Protein AF-A0A3L7LS61-F1 (afdb_monomer_lite)

Foldseek 3Di:
DDPPPPDDDDPVRLVVVVVPDPPDDDPLSVLVSVLVVLVVDDDDPSCQLNLVLNLLNQLLVLLVQLVVLQVVQWDPFPDPFWIKGACVRLVVSVVSSVVSQVVSLVVFAFDPPLVVDDLVVLVVVQVLLPDQWHADNVTSRIGGRCPLVVQQDSAFVQNDDHTIGIDGPVSRVVNVVSSVVSSVVSVVGSVSNVVSSVVVVVVVVVVD

Structure (mmCIF, N/CA/C/O backbone):
data_AF-A0A3L7LS61-F1
#
_entry.id   AF-A0A3L7LS61-F1
#
loop_
_atom_site.group_PDB
_atom_site.id
_atom_site.type_symbol
_atom_site.label_atom_id
_atom_site.label_alt_id
_atom_site.label_comp_id
_atom_site.label_asym_id
_atom_site.label_entity_id
_atom_site.label_seq_id
_atom_site.pdbx_PDB_ins_code
_atom_site.Cartn_x
_atom_site.Cartn_y
_atom_site.Cartn_z
_atom_site.occupancy
_atom_site.B_iso_or_equiv
_atom_site.auth_seq_id
_atom_site.auth_comp_id
_atom_site.auth_asym_id
_atom_site.auth_atom_id
_atom_site.pdbx_PDB_model_num
ATOM 1 N N . MET A 1 1 ? 1.582 -34.362 42.704 1.00 35.19 1 MET A N 1
ATOM 2 C CA . MET A 1 1 ? 2.055 -33.985 41.359 1.00 35.19 1 MET A CA 1
ATOM 3 C C . MET A 1 1 ? 1.268 -32.755 40.985 1.00 35.19 1 MET A C 1
ATOM 5 O O . MET A 1 1 ? 0.062 -32.869 40.837 1.00 35.19 1 MET A O 1
ATOM 9 N N . ILE A 1 2 ? 1.912 -31.593 41.016 1.00 35.19 2 ILE A N 1
ATOM 10 C CA . ILE A 1 2 ? 1.314 -30.354 40.522 1.00 35.19 2 ILE A CA 1
ATOM 11 C C . ILE A 1 2 ? 1.618 -30.353 39.029 1.00 35.19 2 ILE A C 1
ATOM 13 O O . ILE A 1 2 ? 2.776 -30.491 38.643 1.00 35.19 2 ILE A O 1
ATOM 17 N N . GLU A 1 3 ? 0.566 -30.327 38.225 1.00 33.44 3 GLU A N 1
ATOM 18 C CA . GLU A 1 3 ? 0.632 -30.198 36.776 1.00 33.44 3 GLU A CA 1
ATOM 19 C C . GLU A 1 3 ? 1.202 -28.803 36.483 1.00 33.44 3 GLU A C 1
ATOM 21 O O . GLU A 1 3 ? 0.629 -27.798 36.907 1.00 33.44 3 GLU A O 1
ATOM 26 N N . GLU A 1 4 ? 2.387 -28.735 35.870 1.00 32.94 4 GLU A N 1
ATOM 27 C CA . GLU A 1 4 ? 2.959 -27.470 35.407 1.00 32.94 4 GLU A CA 1
ATOM 28 C C . GLU A 1 4 ? 2.008 -26.875 34.369 1.00 32.94 4 GLU A C 1
ATOM 30 O O . GLU A 1 4 ? 1.923 -27.344 33.233 1.00 32.94 4 GLU A O 1
ATOM 35 N N . VAL A 1 5 ? 1.277 -25.835 34.765 1.00 35.94 5 VAL A N 1
ATOM 36 C CA . VAL A 1 5 ? 0.575 -24.960 33.830 1.00 35.94 5 VAL A CA 1
ATOM 37 C C . VAL A 1 5 ? 1.655 -24.255 33.019 1.00 35.94 5 VAL A C 1
ATOM 39 O O . VAL A 1 5 ? 2.272 -23.298 33.484 1.00 35.94 5 VAL A O 1
ATOM 42 N N . ARG A 1 6 ? 1.935 -24.772 31.821 1.00 38.47 6 ARG A N 1
ATOM 43 C CA . ARG A 1 6 ? 2.807 -24.113 30.853 1.00 38.47 6 ARG A CA 1
ATOM 44 C C . ARG A 1 6 ? 2.099 -22.827 30.428 1.00 38.47 6 ARG A C 1
ATOM 46 O O . ARG A 1 6 ? 1.149 -22.889 29.655 1.00 38.47 6 ARG A O 1
ATOM 53 N N . GLN A 1 7 ? 2.502 -21.695 31.002 1.00 40.00 7 GLN A N 1
ATOM 54 C CA . GLN A 1 7 ? 2.020 -20.385 30.573 1.00 40.00 7 GLN A CA 1
ATOM 55 C C . GLN A 1 7 ? 2.356 -20.213 29.089 1.00 40.00 7 GLN A C 1
ATOM 57 O O . GLN A 1 7 ? 3.498 -20.436 28.677 1.00 40.00 7 GLN A O 1
ATOM 62 N N . GLU A 1 8 ? 1.342 -19.902 28.283 1.00 45.09 8 GLU A N 1
ATOM 63 C CA . GLU A 1 8 ? 1.556 -19.501 26.897 1.00 45.09 8 GLU A CA 1
ATOM 64 C C . GLU A 1 8 ? 2.294 -18.156 26.901 1.00 45.09 8 GLU A C 1
ATOM 66 O O . GLU A 1 8 ? 1.931 -17.283 27.696 1.00 45.09 8 GLU A O 1
ATOM 71 N N . PRO A 1 9 ? 3.346 -17.991 26.079 1.00 43.50 9 PRO A N 1
ATOM 72 C CA . PRO A 1 9 ? 4.124 -16.766 26.078 1.00 43.50 9 PRO A CA 1
ATOM 73 C C . PRO A 1 9 ? 3.228 -15.598 25.677 1.00 43.50 9 PRO A C 1
ATOM 75 O O . PRO A 1 9 ? 2.525 -15.661 24.665 1.00 43.50 9 PRO A O 1
ATOM 78 N N . ASN A 1 10 ? 3.256 -14.526 26.467 1.00 48.84 10 ASN A N 1
ATOM 79 C CA . ASN A 1 10 ? 2.560 -13.300 26.090 1.00 48.84 10 ASN A CA 1
ATOM 80 C C . ASN A 1 10 ? 3.228 -12.679 24.844 1.00 48.84 10 ASN A C 1
ATOM 82 O O . ASN A 1 10 ? 4.343 -13.045 24.461 1.00 48.84 10 ASN A O 1
ATOM 86 N N . LEU A 1 11 ? 2.550 -11.738 24.179 1.00 42.44 11 LEU A N 1
ATOM 87 C CA . LEU A 1 11 ? 3.059 -11.113 22.948 1.00 42.44 11 LEU A CA 1
ATOM 88 C C . LEU A 1 11 ? 4.454 -10.512 23.116 1.00 42.44 11 LEU A C 1
ATOM 90 O O . LEU A 1 11 ? 5.239 -10.541 22.176 1.00 42.44 11 LEU A O 1
ATOM 94 N N . GLU A 1 12 ? 4.766 -9.991 24.300 1.00 43.44 12 GLU A N 1
ATOM 95 C CA . GLU A 1 12 ? 6.071 -9.427 24.626 1.00 43.44 12 GLU A CA 1
ATOM 96 C C . GLU A 1 12 ? 7.146 -10.520 24.751 1.00 43.44 12 GLU A C 1
ATOM 98 O O . GLU A 1 12 ? 8.265 -10.344 24.278 1.00 43.44 12 GLU A O 1
ATOM 103 N N . GLU A 1 13 ? 6.819 -11.683 25.307 1.00 51.47 13 GLU A N 1
ATOM 104 C CA . GLU A 1 13 ? 7.701 -12.850 25.375 1.00 51.47 13 GLU A CA 1
ATOM 105 C C . GLU A 1 13 ? 7.902 -13.502 24.008 1.00 51.47 13 GLU A C 1
ATOM 107 O O . GLU A 1 13 ? 9.030 -13.868 23.685 1.00 51.47 13 GLU A O 1
ATOM 112 N N . ALA A 1 14 ? 6.863 -13.582 23.172 1.00 50.03 14 ALA A N 1
ATOM 113 C CA . ALA A 1 14 ? 6.989 -14.016 21.781 1.00 50.03 14 ALA A CA 1
ATOM 114 C C . ALA A 1 14 ? 7.851 -13.027 20.975 1.00 50.03 14 ALA A C 1
ATOM 116 O O . ALA A 1 14 ? 8.822 -13.422 20.331 1.00 50.03 14 ALA A O 1
ATOM 117 N N . TYR A 1 15 ? 7.569 -11.727 21.090 1.00 47.56 15 TYR A N 1
ATOM 118 C CA . TYR A 1 15 ? 8.350 -10.641 20.491 1.00 47.56 15 TYR A CA 1
ATOM 119 C C . TYR A 1 15 ? 9.831 -10.695 20.904 1.00 47.56 15 TYR A C 1
ATOM 121 O O . TYR A 1 15 ? 10.724 -10.648 20.057 1.00 47.56 15 TYR A O 1
ATOM 129 N N . ASN A 1 16 ? 10.106 -10.876 22.197 1.00 50.53 16 ASN A N 1
ATOM 130 C CA . ASN A 1 16 ? 11.463 -10.941 22.740 1.00 50.53 16 ASN A CA 1
ATOM 131 C C . ASN A 1 16 ? 12.174 -12.274 22.455 1.00 50.53 16 ASN A C 1
ATOM 133 O O . ASN A 1 16 ? 13.401 -12.294 22.335 1.00 50.53 16 ASN A O 1
ATOM 137 N N . ALA A 1 17 ? 11.441 -13.385 22.338 1.00 53.22 17 ALA A N 1
ATOM 138 C CA . ALA A 1 17 ? 11.991 -14.670 21.911 1.00 53.22 17 ALA A CA 1
ATOM 139 C C . ALA A 1 17 ? 12.420 -14.627 20.438 1.00 53.22 17 ALA A C 1
ATOM 141 O O . ALA A 1 17 ? 13.476 -15.155 20.098 1.00 53.22 17 ALA A O 1
ATOM 142 N N . HIS A 1 18 ? 11.658 -13.938 19.585 1.00 48.47 18 HIS A N 1
ATOM 143 C CA . HIS A 1 18 ? 11.968 -13.784 18.162 1.00 48.47 18 HIS A CA 1
ATOM 144 C C . HIS A 1 18 ? 13.092 -12.780 17.871 1.00 48.47 18 HIS A C 1
ATOM 146 O O . HIS A 1 18 ? 13.764 -12.910 16.854 1.00 48.47 18 HIS A O 1
ATOM 152 N N . LEU A 1 19 ? 13.350 -11.821 18.766 1.00 44.72 19 LEU A N 1
ATOM 153 C CA . LEU A 1 19 ? 14.500 -10.911 18.661 1.00 44.72 19 LEU A CA 1
ATOM 154 C C . LEU A 1 19 ? 15.832 -11.538 19.105 1.00 44.72 19 LEU A C 1
ATOM 156 O O . LEU A 1 19 ? 16.888 -10.995 18.787 1.00 44.72 19 LEU A O 1
ATOM 160 N N . LYS A 1 20 ? 15.807 -12.644 19.864 1.00 44.00 20 LYS A N 1
ATOM 161 C CA . LYS A 1 20 ? 17.018 -13.255 20.441 1.00 44.00 20 LYS A CA 1
ATOM 162 C C . LYS A 1 20 ? 17.717 -14.276 19.548 1.00 44.00 20 LYS A C 1
ATOM 164 O O . LYS A 1 20 ? 18.835 -14.659 19.886 1.00 44.00 20 LYS A O 1
ATOM 169 N N . ASP A 1 21 ? 17.105 -14.698 18.446 1.00 44.06 21 ASP A N 1
ATOM 170 C CA . ASP A 1 21 ? 17.740 -15.609 17.494 1.00 44.06 21 ASP A CA 1
ATOM 171 C C . ASP A 1 21 ? 18.181 -14.817 16.254 1.00 44.06 21 ASP A C 1
ATOM 173 O O . ASP A 1 21 ? 17.385 -14.506 15.371 1.00 44.06 21 ASP A O 1
ATOM 177 N N . GLU A 1 22 ? 19.463 -14.442 16.201 1.00 41.28 22 GLU A N 1
ATOM 178 C CA . GLU A 1 22 ? 20.111 -13.729 15.084 1.00 41.28 22 GLU A CA 1
ATOM 179 C C . GLU A 1 22 ? 20.244 -14.594 13.806 1.00 41.28 22 GLU A C 1
ATOM 181 O O . GLU A 1 22 ? 21.159 -14.415 12.999 1.00 41.28 22 GLU A O 1
ATOM 186 N N . THR A 1 23 ? 19.333 -15.537 13.572 1.00 43.00 23 THR A N 1
ATOM 187 C CA . THR A 1 23 ? 19.147 -16.134 12.249 1.00 43.00 23 THR A CA 1
ATOM 188 C C . THR A 1 23 ? 18.177 -15.262 11.470 1.00 43.00 23 THR A C 1
ATOM 190 O O . THR A 1 23 ? 17.009 -15.151 11.831 1.00 43.00 23 THR A O 1
ATOM 193 N N . GLN A 1 24 ? 18.686 -14.616 10.420 1.00 45.69 24 GLN A N 1
ATOM 194 C CA . GLN A 1 24 ? 17.948 -13.699 9.556 1.00 45.69 24 GLN A CA 1
ATOM 195 C C . GLN A 1 24 ? 16.682 -14.335 8.973 1.00 45.69 24 GLN A C 1
ATOM 197 O O . GLN A 1 24 ? 16.713 -14.914 7.889 1.00 45.69 24 GLN A O 1
ATOM 202 N N . LEU A 1 25 ? 15.560 -14.181 9.671 1.00 45.38 25 LEU A N 1
ATOM 203 C CA . LEU A 1 25 ? 14.251 -14.305 9.056 1.00 45.38 25 LEU A CA 1
ATOM 204 C C . LEU A 1 25 ? 14.158 -13.199 8.007 1.00 45.38 25 LEU A C 1
ATOM 206 O O . LEU A 1 25 ? 14.399 -12.020 8.290 1.00 45.38 25 LEU A O 1
ATOM 210 N N . THR A 1 26 ? 13.826 -13.572 6.778 1.00 54.50 26 THR A N 1
ATOM 211 C CA . THR A 1 26 ? 13.414 -12.591 5.780 1.00 54.50 26 THR A CA 1
ATOM 212 C C . THR A 1 26 ? 12.239 -11.795 6.345 1.00 54.50 26 THR A C 1
ATOM 214 O O . THR A 1 26 ? 11.467 -12.289 7.169 1.00 54.50 26 THR A O 1
ATOM 217 N N . TYR A 1 27 ? 12.069 -10.550 5.904 1.00 49.19 27 TYR A N 1
ATOM 218 C CA . TYR A 1 27 ? 10.977 -9.699 6.385 1.00 49.19 27 TYR A CA 1
ATOM 219 C C . TYR A 1 27 ? 9.607 -10.406 6.269 1.00 49.19 27 TYR A C 1
ATOM 221 O O . TYR A 1 27 ? 8.764 -10.281 7.148 1.00 49.19 27 TYR A O 1
ATOM 229 N N . SER A 1 28 ? 9.430 -11.248 5.245 1.00 43.09 28 SER A N 1
ATOM 230 C CA . SER A 1 28 ? 8.257 -12.114 5.069 1.00 43.09 28 SER A CA 1
ATOM 231 C C . SER A 1 28 ? 8.070 -13.149 6.186 1.00 43.09 28 SER A C 1
ATOM 233 O O . SER A 1 28 ? 6.945 -13.372 6.624 1.00 43.09 28 SER A O 1
ATOM 235 N N . GLU A 1 29 ? 9.139 -13.799 6.643 1.00 51.72 29 GLU A N 1
ATOM 236 C CA . GLU A 1 29 ? 9.080 -14.814 7.704 1.00 51.72 29 GLU A CA 1
ATOM 237 C C . GLU A 1 29 ? 8.823 -14.181 9.078 1.00 51.72 29 GLU A C 1
ATOM 239 O O . GLU A 1 29 ? 8.110 -14.756 9.899 1.00 51.72 29 GLU A O 1
ATOM 244 N N . PHE A 1 30 ? 9.327 -12.963 9.295 1.00 55.59 30 PHE A N 1
ATOM 245 C CA . PHE A 1 30 ? 9.014 -12.163 10.479 1.00 55.59 30 PHE A CA 1
ATOM 246 C C . PHE A 1 30 ? 7.522 -11.791 10.557 1.00 55.59 30 PHE A C 1
ATOM 248 O O . PHE A 1 30 ? 6.904 -11.919 11.610 1.00 55.59 30 PHE A O 1
ATOM 255 N N . TRP A 1 31 ? 6.891 -11.383 9.452 1.00 58.12 31 TRP A N 1
ATOM 256 C CA . TRP A 1 31 ? 5.453 -11.066 9.488 1.00 58.12 31 TRP A CA 1
ATOM 257 C C . TRP A 1 31 ? 4.559 -12.301 9.509 1.00 58.12 31 TRP A C 1
ATOM 259 O O . TRP A 1 31 ? 3.505 -12.275 10.142 1.00 58.12 31 TRP A O 1
ATOM 269 N N . ALA A 1 32 ? 4.997 -13.407 8.901 1.00 55.81 32 ALA A N 1
ATOM 270 C CA . ALA A 1 32 ? 4.310 -14.687 9.034 1.00 55.81 32 ALA A CA 1
ATOM 271 C C . ALA A 1 32 ? 4.274 -15.165 10.498 1.00 55.81 32 ALA A C 1
ATOM 273 O O . ALA A 1 32 ? 3.252 -15.694 10.941 1.00 55.81 32 ALA A O 1
ATOM 274 N N . SER A 1 33 ? 5.344 -14.943 11.273 1.00 56.34 33 SER A N 1
ATOM 275 C CA . SER A 1 33 ? 5.367 -15.300 12.697 1.00 56.34 33 SER A CA 1
ATOM 276 C C . SER A 1 33 ? 4.474 -14.390 13.548 1.00 56.34 33 SER A C 1
ATOM 278 O O . SER A 1 33 ? 3.769 -14.887 14.430 1.00 56.34 33 SER A O 1
ATOM 280 N N . ILE A 1 34 ? 4.409 -13.088 13.243 1.00 55.78 34 ILE A N 1
ATOM 281 C CA . ILE A 1 34 ? 3.470 -12.155 13.890 1.00 55.78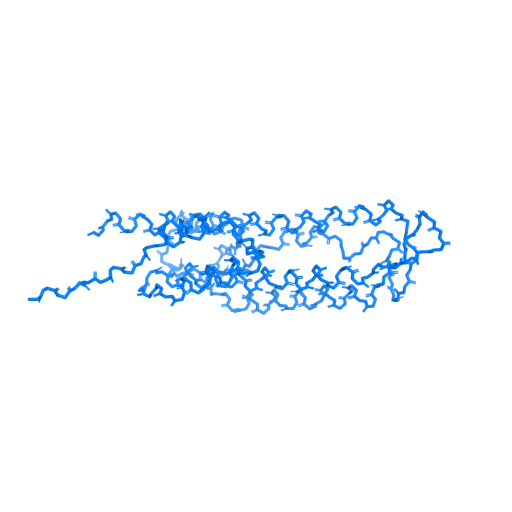 34 ILE A CA 1
ATOM 282 C C . ILE A 1 34 ? 2.019 -12.568 13.610 1.00 55.78 34 ILE A C 1
ATOM 284 O O . ILE A 1 34 ? 1.232 -12.699 14.546 1.00 55.78 34 ILE A O 1
ATOM 288 N N . ALA A 1 35 ? 1.670 -12.862 12.354 1.00 51.69 35 ALA A N 1
ATOM 289 C CA . ALA A 1 35 ? 0.332 -13.323 11.978 1.00 51.69 35 ALA A CA 1
ATOM 290 C C . ALA A 1 35 ? -0.059 -14.641 12.674 1.00 51.69 35 ALA A C 1
ATOM 292 O O . ALA A 1 35 ? -1.178 -14.776 13.173 1.00 51.69 35 ALA A O 1
ATOM 293 N N . ALA A 1 36 ? 0.868 -15.601 12.759 1.00 55.16 36 ALA A N 1
ATOM 294 C CA . ALA A 1 36 ? 0.647 -16.867 13.458 1.00 55.16 36 ALA A CA 1
ATOM 295 C C . ALA A 1 36 ? 0.440 -16.673 14.969 1.00 55.16 36 ALA A C 1
ATOM 297 O O . ALA A 1 36 ? -0.433 -17.307 15.559 1.00 55.16 36 ALA A O 1
ATOM 298 N N . THR A 1 37 ? 1.201 -15.765 15.584 1.00 51.50 37 THR A N 1
ATOM 299 C CA . THR A 1 37 ? 1.073 -15.424 17.010 1.00 51.50 37 THR A CA 1
ATOM 300 C C . THR A 1 37 ? -0.275 -14.764 17.298 1.00 51.50 37 THR A C 1
ATOM 302 O O . THR A 1 37 ? -0.954 -15.107 18.261 1.00 51.50 37 THR A O 1
ATOM 305 N N . ILE A 1 38 ? -0.718 -13.875 16.413 1.00 49.22 38 ILE A N 1
ATOM 306 C CA . ILE A 1 38 ? -2.016 -13.201 16.504 1.00 49.22 38 ILE A CA 1
ATOM 307 C C . ILE A 1 38 ? -3.186 -14.192 16.383 1.00 49.22 38 ILE A C 1
ATOM 309 O O . ILE A 1 38 ? -4.184 -14.051 17.085 1.00 49.22 38 ILE A O 1
ATOM 313 N N . ALA A 1 39 ? -3.056 -15.233 15.554 1.00 48.47 39 ALA A N 1
ATOM 314 C CA . ALA A 1 39 ? -4.071 -16.281 15.419 1.00 48.47 39 ALA A CA 1
ATOM 315 C C . ALA A 1 39 ? -4.223 -17.169 16.673 1.00 48.47 39 ALA A C 1
ATOM 317 O O . ALA A 1 39 ? -5.262 -17.816 16.842 1.00 48.47 39 ALA A O 1
ATOM 318 N N . LEU A 1 40 ? -3.207 -17.208 17.543 1.00 51.12 40 LEU A N 1
ATOM 319 C CA . LEU A 1 40 ? -3.208 -17.986 18.786 1.00 51.12 40 LEU A CA 1
ATOM 320 C C . LEU A 1 40 ? -3.917 -17.255 19.942 1.00 51.12 40 LEU A C 1
ATOM 322 O O . LEU A 1 40 ? -4.484 -17.908 20.814 1.00 51.12 40 LEU A O 1
ATOM 326 N N . ILE A 1 41 ? -3.974 -15.919 19.925 1.00 47.78 41 ILE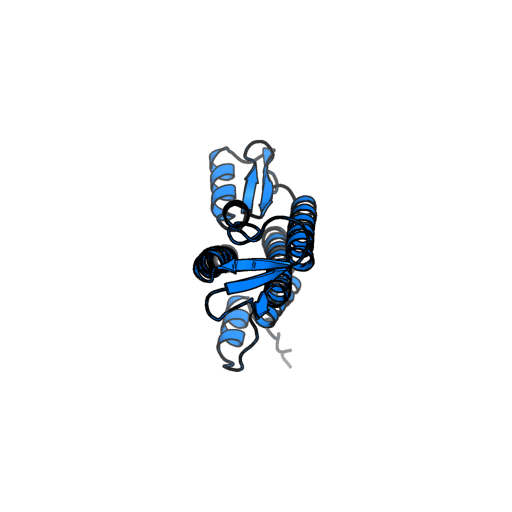 A N 1
ATOM 327 C CA . ILE A 1 41 ? -4.563 -15.109 21.004 1.00 47.78 41 ILE A CA 1
ATOM 328 C C . ILE A 1 41 ? -6.050 -14.868 20.718 1.00 47.78 41 ILE A C 1
ATOM 330 O O . ILE A 1 41 ? -6.433 -13.889 20.082 1.00 47.78 41 ILE A O 1
ATOM 334 N N . LYS A 1 42 ? -6.916 -15.773 21.187 1.00 45.47 42 LYS A N 1
ATOM 335 C CA . LYS A 1 42 ? -8.380 -15.621 21.109 1.00 45.47 42 LYS A CA 1
ATOM 336 C C . LYS A 1 42 ? -8.972 -15.120 22.425 1.00 45.47 42 LYS A C 1
ATOM 338 O O . LYS A 1 42 ? -9.036 -15.895 23.371 1.00 45.47 42 LYS A O 1
ATOM 343 N N . THR A 1 43 ? -9.500 -13.890 22.450 1.00 47.00 43 THR A N 1
ATOM 344 C CA . THR A 1 43 ? -10.685 -13.472 23.241 1.00 47.00 43 THR A CA 1
ATOM 345 C C . THR A 1 43 ? -11.201 -12.088 22.785 1.00 47.00 43 THR A C 1
ATOM 347 O O . THR A 1 43 ? -10.429 -11.212 22.404 1.00 47.00 43 THR A O 1
ATOM 350 N N . ASN A 1 44 ? -12.528 -11.909 22.845 1.00 47.56 44 ASN A N 1
ATOM 351 C CA . ASN A 1 44 ? -13.420 -10.973 22.122 1.00 47.56 44 ASN A CA 1
ATOM 352 C C . ASN A 1 44 ? -13.090 -9.451 22.020 1.00 47.56 44 ASN A C 1
ATOM 354 O O . ASN A 1 44 ? -13.889 -8.722 21.438 1.00 47.56 44 ASN A O 1
ATOM 358 N N . HIS A 1 45 ? -11.969 -8.939 22.545 1.00 42.50 45 HIS A N 1
ATOM 359 C CA . HIS A 1 45 ? -11.484 -7.560 22.301 1.00 42.50 45 HIS A CA 1
ATOM 360 C C . HIS A 1 45 ? -10.240 -7.509 21.392 1.00 42.50 45 HIS A C 1
ATOM 362 O O . HIS A 1 45 ? -9.990 -6.497 20.736 1.00 42.50 45 HIS A O 1
ATOM 368 N N . VAL A 1 46 ? -9.491 -8.613 21.314 1.00 54.66 46 VAL A N 1
ATOM 369 C CA . VAL A 1 46 ? -8.272 -8.755 20.506 1.00 54.66 46 VAL A CA 1
ATOM 370 C C . VAL A 1 46 ? -8.599 -8.892 19.014 1.00 54.66 46 VAL A C 1
ATOM 372 O O . VAL A 1 46 ? -7.805 -8.473 18.174 1.00 54.66 46 VAL A O 1
ATOM 375 N N . ASP A 1 47 ? -9.792 -9.390 18.678 1.00 68.62 47 ASP A N 1
ATOM 376 C CA . ASP A 1 47 ? -10.190 -9.759 17.314 1.00 68.62 47 ASP A CA 1
ATOM 377 C C . ASP A 1 47 ? -10.192 -8.579 16.331 1.00 68.62 47 ASP A C 1
ATOM 379 O O . ASP A 1 47 ? -9.805 -8.746 15.176 1.00 68.62 47 ASP A O 1
ATOM 383 N N . PHE A 1 48 ? -10.565 -7.373 16.775 1.00 76.62 48 PHE A N 1
ATOM 384 C CA . PHE A 1 48 ? -10.614 -6.202 15.895 1.00 76.62 48 PHE A CA 1
ATOM 385 C C . PHE A 1 48 ? -9.215 -5.812 15.403 1.00 76.62 48 PHE A C 1
ATOM 387 O O . PHE A 1 48 ? -8.946 -5.868 14.205 1.00 76.62 48 PHE A O 1
ATOM 394 N N . TYR A 1 49 ? -8.289 -5.487 16.309 1.00 76.12 49 TYR A N 1
ATOM 395 C CA . TYR A 1 49 ? -6.931 -5.095 15.920 1.00 76.12 49 TYR A CA 1
ATOM 396 C C . TYR A 1 49 ? -6.122 -6.258 15.328 1.00 76.12 49 TYR A C 1
ATOM 398 O O . TYR A 1 49 ? -5.335 -6.045 14.407 1.00 76.12 49 TYR A O 1
ATOM 406 N N . SER A 1 50 ? -6.362 -7.486 15.801 1.00 75.06 50 SER A N 1
ATOM 407 C CA . SER A 1 50 ? -5.841 -8.723 15.207 1.00 75.06 50 SER A CA 1
ATOM 408 C C . SER A 1 50 ? -6.240 -8.846 13.734 1.00 75.06 50 SER A C 1
ATOM 410 O O . SER A 1 50 ? -5.379 -9.016 12.869 1.00 75.06 50 SER A O 1
ATOM 412 N N . SER A 1 51 ? -7.529 -8.663 13.424 1.00 81.19 51 SER A N 1
ATOM 413 C CA . SER A 1 51 ? -8.023 -8.725 12.047 1.00 81.19 51 SER A CA 1
ATOM 414 C C . SER A 1 51 ? -7.387 -7.655 11.161 1.00 81.19 51 SER A C 1
ATOM 416 O O . SER A 1 51 ? -6.962 -7.960 10.049 1.00 81.19 51 SER A O 1
ATOM 418 N N . LEU A 1 52 ? -7.226 -6.427 11.667 1.00 87.56 52 LEU A N 1
ATOM 419 C CA . LEU A 1 52 ? -6.545 -5.354 10.945 1.00 87.56 52 LEU A CA 1
ATOM 420 C C . LEU A 1 52 ? -5.078 -5.710 10.667 1.00 87.56 52 LEU A C 1
ATOM 422 O O . LEU A 1 52 ? -4.609 -5.543 9.544 1.00 87.56 52 LEU A O 1
ATOM 426 N N . MET A 1 53 ? -4.362 -6.259 11.650 1.00 83.62 53 MET A N 1
ATOM 427 C CA . MET A 1 53 ? -2.961 -6.655 11.480 1.00 83.62 53 MET A CA 1
ATOM 428 C C . MET A 1 53 ? -2.791 -7.765 10.435 1.00 83.62 53 MET A C 1
ATOM 430 O O . MET A 1 53 ? -1.873 -7.709 9.612 1.00 83.62 53 MET A O 1
ATOM 434 N N . LEU A 1 54 ? -3.697 -8.748 10.418 1.00 83.81 54 LEU A N 1
ATOM 435 C CA . LEU A 1 54 ? -3.718 -9.789 9.387 1.00 83.81 54 LEU A CA 1
ATOM 436 C C . LEU A 1 54 ? -3.941 -9.185 7.993 1.00 83.81 54 LEU A C 1
ATOM 438 O O . LEU A 1 54 ? -3.190 -9.489 7.070 1.00 83.81 54 LEU A O 1
ATOM 442 N N . GLN A 1 55 ? -4.900 -8.266 7.849 1.00 90.06 55 GLN A N 1
ATOM 443 C CA . GLN A 1 55 ? -5.166 -7.588 6.572 1.00 90.06 55 GLN A CA 1
ATOM 444 C C . GLN A 1 55 ? -3.974 -6.741 6.106 1.00 90.06 55 GLN A C 1
ATOM 446 O O . GLN A 1 55 ? -3.656 -6.714 4.916 1.00 90.06 55 GLN A O 1
ATOM 451 N N . TYR A 1 56 ? -3.280 -6.068 7.029 1.00 91.94 56 TYR A N 1
ATOM 452 C CA . TYR A 1 56 ? -2.080 -5.309 6.681 1.00 91.94 56 TYR A CA 1
ATOM 453 C C . TYR A 1 56 ? -0.912 -6.233 6.302 1.00 91.94 56 TYR A C 1
ATOM 455 O O . TYR A 1 56 ? -0.124 -5.907 5.417 1.00 91.94 56 TYR A O 1
ATOM 463 N N . THR A 1 57 ? -0.808 -7.411 6.920 1.00 85.81 57 THR A N 1
ATOM 464 C CA . THR A 1 57 ? 0.209 -8.413 6.559 1.00 85.81 57 THR A CA 1
ATOM 465 C C . THR A 1 57 ? -0.003 -8.895 5.126 1.00 85.81 57 THR A C 1
ATOM 467 O O . THR A 1 57 ? 0.930 -8.886 4.325 1.00 85.81 57 THR A O 1
ATOM 470 N N . ASP A 1 58 ? -1.251 -9.203 4.776 1.00 89.00 58 ASP A N 1
ATOM 471 C CA . ASP A 1 58 ? -1.678 -9.531 3.414 1.00 89.00 58 ASP A CA 1
ATOM 472 C C . ASP A 1 58 ? -1.362 -8.410 2.407 1.00 89.00 58 ASP A C 1
ATOM 474 O O . ASP A 1 58 ? -0.928 -8.667 1.281 1.00 89.00 58 ASP A O 1
ATOM 478 N N . PHE A 1 59 ? -1.576 -7.155 2.806 1.00 94.12 59 PHE A N 1
ATOM 479 C CA . PHE A 1 59 ? -1.212 -5.983 2.012 1.00 94.12 59 PHE A CA 1
ATOM 480 C C . PHE A 1 59 ? 0.301 -5.888 1.790 1.00 94.12 59 PHE A C 1
ATOM 482 O O . PHE A 1 59 ? 0.750 -5.675 0.662 1.00 94.12 59 PHE A O 1
ATOM 489 N N . TYR A 1 60 ? 1.095 -6.074 2.845 1.00 90.19 60 TYR A N 1
ATOM 490 C CA . TYR A 1 60 ? 2.547 -6.002 2.742 1.00 90.19 60 TYR A CA 1
ATOM 491 C C . TYR A 1 60 ? 3.105 -7.143 1.882 1.00 90.19 60 TYR A C 1
ATOM 493 O O . TYR A 1 60 ? 4.002 -6.913 1.074 1.00 90.19 60 TYR A O 1
ATOM 501 N N . GLN A 1 61 ? 2.539 -8.349 1.976 1.00 87.25 61 GLN A N 1
ATOM 502 C CA . GLN A 1 61 ? 2.887 -9.448 1.073 1.00 87.25 61 GLN A CA 1
ATOM 503 C C . GLN A 1 61 ? 2.590 -9.089 -0.392 1.00 87.25 61 GLN A C 1
ATOM 505 O O . GLN A 1 61 ? 3.417 -9.311 -1.271 1.00 87.25 61 GLN A O 1
ATOM 510 N N . ALA A 1 62 ? 1.449 -8.459 -0.672 1.00 93.38 62 ALA A N 1
ATOM 511 C CA . ALA A 1 62 ? 1.152 -7.993 -2.025 1.00 93.38 62 ALA A CA 1
ATOM 512 C C . ALA A 1 62 ? 2.174 -6.946 -2.517 1.00 93.38 62 ALA A C 1
ATOM 514 O O . ALA A 1 62 ? 2.511 -6.900 -3.702 1.00 93.38 62 ALA A O 1
ATOM 515 N N . TYR A 1 63 ? 2.710 -6.123 -1.608 1.00 92.94 63 TYR A N 1
ATOM 516 C CA . TYR A 1 63 ? 3.788 -5.190 -1.928 1.00 92.94 63 TYR A CA 1
ATOM 517 C C . TYR A 1 63 ? 5.114 -5.908 -2.228 1.00 92.94 63 TYR A C 1
ATOM 519 O O . TYR A 1 63 ? 5.791 -5.539 -3.189 1.00 92.94 63 TYR A O 1
ATOM 527 N N . THR A 1 64 ? 5.493 -6.949 -1.479 1.00 88.69 64 THR A N 1
ATOM 528 C CA . THR A 1 64 ? 6.726 -7.708 -1.775 1.00 88.69 64 THR A CA 1
ATOM 529 C C . THR A 1 64 ? 6.638 -8.435 -3.119 1.00 88.69 64 THR A C 1
ATOM 531 O O . THR A 1 64 ? 7.617 -8.485 -3.867 1.00 88.69 64 THR A O 1
ATOM 534 N N . GLU A 1 65 ? 5.451 -8.921 -3.488 1.00 91.62 65 GLU A N 1
ATOM 535 C CA . GLU A 1 65 ? 5.178 -9.469 -4.821 1.00 91.62 65 GLU A CA 1
ATOM 536 C C . GLU A 1 65 ? 5.333 -8.400 -5.918 1.00 91.62 65 GLU A C 1
ATOM 538 O O . GLU A 1 65 ? 5.960 -8.659 -6.952 1.00 91.62 65 GLU A O 1
ATOM 543 N N . LEU A 1 66 ? 4.847 -7.173 -5.685 1.00 94.12 66 LEU A N 1
ATOM 544 C CA . LEU A 1 66 ? 5.070 -6.034 -6.583 1.00 94.12 66 LEU A CA 1
ATOM 545 C C . LEU A 1 66 ? 6.565 -5.712 -6.735 1.00 94.12 66 LEU A C 1
ATOM 547 O O . LEU A 1 66 ? 7.028 -5.519 -7.859 1.00 94.12 66 LEU A O 1
ATOM 551 N N . GLN A 1 67 ? 7.332 -5.688 -5.640 1.00 89.69 67 GLN A N 1
ATOM 552 C CA . GLN A 1 67 ? 8.786 -5.474 -5.684 1.00 89.69 67 GLN A CA 1
ATOM 553 C C . GLN A 1 67 ? 9.496 -6.551 -6.513 1.00 89.69 67 GLN A C 1
ATOM 555 O O . GLN A 1 67 ? 10.373 -6.238 -7.320 1.00 89.69 67 GLN A O 1
ATOM 560 N N . SER A 1 68 ? 9.099 -7.816 -6.348 1.00 89.38 68 SER A N 1
ATOM 561 C CA . SER A 1 68 ? 9.657 -8.930 -7.117 1.00 89.38 68 SER A CA 1
ATOM 562 C C . SER A 1 68 ? 9.419 -8.752 -8.619 1.00 89.38 68 SER A C 1
ATOM 564 O O . SER A 1 68 ? 10.347 -8.896 -9.416 1.00 89.38 68 SER A O 1
ATOM 566 N N . LYS A 1 69 ? 8.203 -8.354 -9.012 1.00 91.06 69 LYS A N 1
ATOM 567 C CA . LYS A 1 69 ? 7.874 -8.069 -10.417 1.00 91.06 69 LYS A CA 1
ATOM 568 C C . LYS A 1 69 ? 8.614 -6.847 -10.952 1.00 91.06 69 LYS A C 1
ATOM 570 O O . LYS A 1 69 ? 9.096 -6.890 -12.081 1.00 91.06 69 LYS A O 1
ATOM 575 N N . ALA A 1 70 ? 8.766 -5.803 -10.138 1.00 90.38 70 ALA A N 1
ATOM 576 C CA . ALA A 1 70 ? 9.507 -4.595 -10.488 1.00 90.38 70 ALA A CA 1
ATOM 577 C C . ALA A 1 70 ? 10.978 -4.883 -10.831 1.00 90.38 70 ALA A C 1
ATOM 579 O O . ALA A 1 70 ? 11.529 -4.274 -11.741 1.00 90.38 70 ALA A O 1
ATOM 580 N N . ALA A 1 71 ? 11.614 -5.855 -10.172 1.00 86.62 71 ALA A N 1
ATOM 581 C CA . ALA A 1 71 ? 12.975 -6.265 -10.525 1.00 86.62 71 ALA A CA 1
ATOM 582 C C . ALA A 1 71 ? 13.076 -6.850 -11.950 1.00 86.62 71 ALA A C 1
ATOM 584 O O . ALA A 1 71 ? 14.125 -6.757 -12.585 1.00 86.62 71 ALA A O 1
ATOM 585 N N . GLY A 1 72 ? 11.987 -7.431 -12.468 1.00 87.19 72 GLY A N 1
ATOM 586 C CA . GLY A 1 72 ? 11.911 -8.006 -13.813 1.00 87.19 72 GLY A CA 1
ATOM 587 C C . GLY A 1 72 ? 11.616 -7.003 -14.932 1.00 87.19 72 GLY A C 1
ATOM 588 O O . GLY A 1 72 ? 11.640 -7.388 -16.101 1.00 87.19 72 GLY A O 1
ATOM 589 N N . THR A 1 73 ? 11.340 -5.734 -14.616 1.00 89.44 73 THR A N 1
ATOM 590 C CA . THR A 1 73 ? 10.981 -4.717 -15.623 1.00 89.44 73 THR A CA 1
ATOM 591 C C . THR A 1 73 ? 12.194 -4.072 -16.279 1.00 89.44 73 THR A C 1
ATOM 593 O O . THR A 1 73 ? 12.050 -3.346 -17.262 1.00 89.44 73 THR A O 1
ATOM 596 N N . VAL A 1 74 ? 13.394 -4.317 -15.749 1.00 89.38 74 VAL A N 1
ATOM 597 C CA . VAL A 1 74 ? 14.626 -3.653 -16.172 1.00 89.38 74 VAL A CA 1
ATOM 598 C C . VAL A 1 74 ? 15.540 -4.639 -16.886 1.00 89.38 74 VAL A C 1
ATOM 600 O O . VAL A 1 74 ? 15.832 -5.728 -16.399 1.00 89.38 74 VAL A O 1
ATOM 603 N N . SER A 1 75 ? 16.031 -4.235 -18.053 1.00 88.19 75 SER A N 1
ATOM 604 C CA . SER A 1 75 ? 17.053 -4.955 -18.817 1.00 88.19 75 SER A CA 1
ATOM 605 C C . SER A 1 75 ? 18.076 -3.985 -19.414 1.00 88.19 75 SER A C 1
ATOM 607 O O . SER A 1 75 ? 17.894 -2.765 -19.351 1.00 88.19 75 SER A O 1
ATOM 609 N N . GLU A 1 76 ? 19.166 -4.516 -19.979 1.00 86.12 76 GLU A N 1
ATOM 610 C CA . GLU A 1 76 ? 20.209 -3.703 -20.616 1.00 86.12 76 GLU A CA 1
ATOM 611 C C . GLU A 1 76 ? 19.619 -2.793 -21.707 1.00 86.12 76 GLU A C 1
ATOM 613 O O . GLU A 1 76 ? 18.863 -3.229 -22.585 1.00 86.12 76 GLU A O 1
ATOM 618 N N . GLY A 1 77 ? 19.937 -1.500 -21.615 1.00 80.94 77 GLY A N 1
ATOM 619 C CA . GLY A 1 77 ? 19.530 -0.495 -22.588 1.00 80.94 77 GLY A CA 1
ATOM 620 C C . GLY A 1 77 ? 20.449 -0.440 -23.806 1.00 80.94 77 GLY A C 1
ATOM 621 O O . GLY A 1 77 ? 21.342 -1.260 -24.001 1.00 80.94 77 GLY A O 1
ATOM 622 N N . LYS A 1 78 ? 20.224 0.569 -24.651 1.00 79.62 78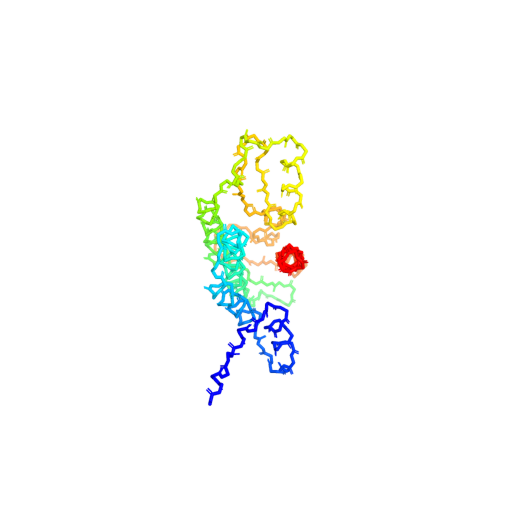 LYS A N 1
ATOM 623 C CA . LYS A 1 78 ? 21.029 0.805 -25.864 1.00 79.62 78 LYS A CA 1
ATOM 624 C C . LYS A 1 78 ? 22.492 1.201 -25.591 1.00 79.62 78 LYS A C 1
ATOM 626 O O . LYS A 1 78 ? 23.320 1.083 -26.489 1.00 79.62 78 LYS A O 1
ATOM 631 N N . ASP A 1 79 ? 22.782 1.731 -24.404 1.00 80.81 79 ASP A N 1
ATOM 632 C CA . ASP A 1 79 ? 24.089 2.233 -23.973 1.00 80.81 79 ASP A CA 1
ATOM 633 C C . ASP A 1 79 ? 24.183 2.234 -22.434 1.00 80.81 79 ASP A C 1
ATOM 635 O O . ASP A 1 79 ? 23.212 1.926 -21.748 1.00 80.81 79 ASP A O 1
ATOM 639 N N . GLY A 1 80 ? 25.344 2.604 -21.881 1.00 77.94 80 GLY A N 1
ATOM 640 C CA . GLY A 1 80 ? 25.558 2.681 -20.428 1.00 77.94 80 GLY A CA 1
ATOM 641 C C . GLY A 1 80 ? 24.802 3.808 -19.706 1.00 77.94 80 GLY A C 1
ATOM 642 O O . GLY A 1 80 ? 24.915 3.919 -18.489 1.00 77.94 80 GLY A O 1
ATOM 643 N N . ASN A 1 81 ? 24.044 4.640 -20.428 1.00 88.06 81 ASN A N 1
ATOM 644 C CA . ASN A 1 81 ? 23.277 5.758 -19.873 1.00 88.06 81 ASN A CA 1
ATOM 645 C C . ASN A 1 81 ? 21.763 5.496 -19.878 1.00 88.06 81 ASN A C 1
ATOM 647 O O . ASN A 1 81 ? 21.001 6.310 -19.349 1.00 88.06 81 ASN A O 1
ATOM 651 N N . CYS A 1 82 ? 21.321 4.385 -20.473 1.00 89.38 82 CYS A N 1
ATOM 652 C CA . CYS A 1 82 ? 19.918 4.020 -20.585 1.00 89.38 82 CYS A CA 1
ATOM 653 C C . CYS A 1 82 ? 19.674 2.605 -20.061 1.00 89.38 82 CYS A C 1
ATOM 655 O O . CYS A 1 82 ? 20.496 1.706 -20.221 1.00 89.38 82 CYS A O 1
ATOM 657 N N . ILE A 1 83 ? 18.480 2.391 -19.527 1.00 91.56 83 ILE A N 1
ATOM 658 C CA . ILE A 1 83 ? 17.927 1.069 -19.242 1.00 91.56 83 ILE A CA 1
ATOM 659 C C . ILE A 1 83 ? 16.767 0.786 -20.189 1.00 91.56 83 ILE A C 1
ATOM 661 O O . ILE A 1 83 ? 16.139 1.704 -20.726 1.00 91.56 83 ILE A O 1
ATOM 665 N N . LYS A 1 84 ? 16.477 -0.494 -20.404 1.00 93.44 84 LYS A N 1
ATOM 666 C CA . LYS A 1 84 ? 15.290 -0.920 -21.134 1.00 93.44 84 LYS A CA 1
ATOM 667 C C . LYS A 1 84 ? 14.211 -1.314 -20.135 1.00 93.44 84 LYS A C 1
ATOM 669 O O . LYS A 1 84 ? 14.313 -2.358 -19.495 1.00 93.44 84 LYS A O 1
ATOM 674 N N . TRP A 1 85 ? 13.221 -0.439 -20.013 1.00 94.38 85 TRP A N 1
ATOM 675 C CA . TRP A 1 85 ? 12.069 -0.561 -19.128 1.00 94.38 85 TRP A CA 1
ATOM 676 C C . TRP A 1 85 ? 10.931 -1.302 -19.825 1.00 94.38 85 TRP A C 1
ATOM 678 O O . TRP A 1 85 ? 10.659 -1.004 -20.986 1.00 94.38 85 TRP A O 1
ATOM 688 N N . ASP A 1 86 ? 10.262 -2.223 -19.136 1.00 94.31 86 ASP A N 1
ATOM 689 C CA . ASP A 1 86 ? 9.168 -3.041 -19.665 1.00 94.31 86 ASP A CA 1
ATOM 690 C C . ASP A 1 86 ? 7.830 -2.752 -18.961 1.00 94.31 86 ASP A C 1
ATOM 692 O O . ASP A 1 86 ? 7.581 -3.212 -17.841 1.00 94.31 86 ASP A O 1
ATOM 696 N N . ASN A 1 87 ? 6.946 -2.006 -19.630 1.00 93.19 87 ASN A N 1
ATOM 697 C CA . ASN A 1 87 ? 5.602 -1.738 -19.107 1.00 93.19 87 ASN A CA 1
ATOM 698 C C . ASN A 1 87 ? 4.672 -2.944 -19.201 1.00 93.19 87 ASN A C 1
ATOM 700 O O . ASN A 1 87 ? 3.745 -3.037 -18.400 1.00 93.19 87 ASN A O 1
ATOM 704 N N . ASP A 1 88 ? 4.935 -3.894 -20.104 1.00 93.44 88 ASP A N 1
ATOM 705 C CA . ASP A 1 88 ? 4.115 -5.106 -20.200 1.00 93.44 88 ASP A CA 1
ATOM 706 C C . ASP A 1 88 ? 4.278 -5.985 -18.947 1.00 93.44 88 ASP A C 1
ATOM 708 O O . ASP A 1 88 ? 3.441 -6.847 -18.681 1.00 93.44 88 ASP A O 1
ATOM 712 N N . VAL A 1 89 ? 5.325 -5.743 -18.148 1.00 92.81 89 VAL A N 1
ATOM 713 C CA . VAL A 1 89 ? 5.525 -6.345 -16.825 1.00 92.81 89 VAL A CA 1
ATOM 714 C C . VAL A 1 89 ? 5.010 -5.429 -15.710 1.00 92.81 89 VAL A C 1
ATOM 716 O O . VAL A 1 89 ? 4.291 -5.901 -14.825 1.00 92.81 89 VAL A O 1
ATOM 719 N N . MET A 1 90 ? 5.347 -4.131 -15.730 1.00 93.81 90 MET A N 1
ATOM 720 C CA . MET A 1 90 ? 5.031 -3.244 -14.601 1.00 93.81 90 MET A CA 1
ATOM 721 C C . MET A 1 90 ? 3.546 -2.873 -14.503 1.00 93.81 90 MET A C 1
ATOM 723 O O . MET A 1 90 ? 2.998 -2.846 -13.398 1.00 93.81 90 MET A O 1
ATOM 727 N N . ASP A 1 91 ? 2.873 -2.609 -15.627 1.00 94.19 91 ASP A N 1
ATOM 728 C CA . ASP A 1 91 ? 1.468 -2.185 -15.612 1.00 94.19 91 ASP A CA 1
ATOM 729 C C . ASP A 1 91 ? 0.549 -3.282 -15.045 1.00 94.19 91 ASP A C 1
ATOM 731 O O . ASP A 1 91 ? -0.253 -2.985 -14.149 1.00 94.19 91 ASP A O 1
ATOM 735 N N . PRO A 1 92 ? 0.664 -4.560 -15.470 1.00 94.88 92 PRO A N 1
ATOM 736 C CA . PRO A 1 92 ? -0.068 -5.645 -14.825 1.00 94.88 92 PRO A CA 1
ATOM 737 C C . PRO A 1 92 ? 0.294 -5.807 -13.349 1.00 94.88 92 PRO A C 1
ATOM 739 O O . PRO A 1 92 ? -0.602 -6.037 -12.541 1.00 94.88 92 PRO A O 1
ATOM 742 N N . ALA A 1 93 ? 1.568 -5.639 -12.973 1.00 95.69 93 ALA A N 1
ATOM 743 C CA . ALA A 1 93 ? 2.003 -5.768 -11.584 1.00 95.69 93 ALA A CA 1
ATOM 744 C C . ALA A 1 93 ? 1.328 -4.736 -10.666 1.00 95.69 93 ALA A C 1
ATOM 746 O O . ALA A 1 93 ? 0.763 -5.109 -9.637 1.00 95.69 93 ALA A O 1
ATOM 747 N N . PHE A 1 94 ? 1.316 -3.456 -11.057 1.00 95.94 94 PHE A N 1
ATOM 748 C CA . PHE A 1 94 ? 0.592 -2.424 -10.309 1.00 95.94 94 PHE A CA 1
ATOM 749 C C . PHE A 1 94 ? -0.908 -2.691 -10.277 1.00 95.94 94 PHE A C 1
ATOM 751 O O . PHE A 1 94 ? -1.523 -2.542 -9.226 1.00 95.94 94 PHE A O 1
ATOM 758 N N . LYS A 1 95 ? -1.499 -3.122 -11.395 1.00 96.31 95 LYS A N 1
ATOM 759 C CA . LYS A 1 95 ? -2.931 -3.433 -11.450 1.00 96.31 95 LYS A CA 1
ATOM 760 C C . LYS A 1 95 ? -3.306 -4.582 -10.512 1.00 96.31 95 LYS A C 1
ATOM 762 O O . LYS A 1 95 ? -4.340 -4.523 -9.854 1.00 96.31 95 LYS A O 1
ATOM 767 N N . GLU A 1 96 ? -2.494 -5.632 -10.447 1.00 96.81 96 GLU A N 1
ATOM 768 C CA . GLU A 1 96 ? -2.694 -6.737 -9.506 1.00 96.81 96 GLU A CA 1
ATOM 769 C C . GLU A 1 96 ? -2.594 -6.265 -8.052 1.00 96.81 96 GLU A C 1
ATOM 771 O O . GLU A 1 96 ? -3.462 -6.602 -7.245 1.00 96.81 96 GLU A O 1
ATOM 776 N N . PHE A 1 97 ? -1.603 -5.426 -7.737 1.00 97.31 97 PHE A N 1
ATOM 777 C CA . PHE A 1 97 ? -1.453 -4.833 -6.409 1.00 97.31 97 PHE A CA 1
ATOM 778 C C . PHE A 1 97 ? -2.656 -3.953 -6.028 1.00 97.31 97 PHE A C 1
ATOM 780 O O . PHE A 1 97 ? -3.241 -4.134 -4.961 1.00 97.31 97 PHE A O 1
ATOM 787 N N . GLU A 1 98 ? -3.099 -3.068 -6.925 1.00 96.69 98 GLU A N 1
ATOM 788 C CA . GLU A 1 98 ? -4.289 -2.222 -6.744 1.00 96.69 98 GLU A CA 1
ATOM 789 C C . GLU A 1 98 ? -5.562 -3.058 -6.540 1.00 96.69 98 GLU A C 1
ATOM 791 O O . GLU A 1 98 ? -6.366 -2.767 -5.653 1.00 96.69 98 GLU A O 1
ATOM 796 N N . ASN A 1 99 ? -5.732 -4.139 -7.307 1.00 97.19 99 ASN A N 1
ATOM 797 C CA . ASN A 1 99 ? -6.860 -5.057 -7.142 1.00 97.19 99 ASN A CA 1
ATOM 798 C C . ASN A 1 99 ? -6.826 -5.771 -5.784 1.00 97.19 99 ASN A C 1
ATOM 800 O O . ASN A 1 99 ? -7.875 -5.942 -5.157 1.00 97.19 99 ASN A O 1
ATOM 804 N N . LYS A 1 100 ? -5.641 -6.183 -5.311 1.00 96.56 100 LYS A N 1
ATOM 805 C CA . LYS A 1 100 ? -5.489 -6.794 -3.984 1.00 96.56 100 LYS A CA 1
ATOM 806 C C . LYS A 1 100 ? -5.831 -5.785 -2.890 1.00 96.56 100 LYS A C 1
ATOM 808 O O . LYS A 1 100 ? -6.618 -6.129 -2.017 1.00 96.56 100 LYS A O 1
ATOM 813 N N . ILE A 1 101 ? -5.366 -4.537 -2.980 1.00 95.94 101 ILE A N 1
ATOM 814 C CA . ILE A 1 101 ? -5.758 -3.462 -2.048 1.00 95.94 101 ILE A CA 1
ATOM 815 C C . ILE A 1 101 ? -7.276 -3.261 -2.042 1.00 95.94 101 ILE A C 1
ATOM 817 O O . ILE A 1 101 ? -7.886 -3.228 -0.975 1.00 95.94 101 ILE A O 1
ATOM 821 N N . ALA A 1 102 ? -7.906 -3.171 -3.216 1.00 96.25 102 ALA A N 1
ATOM 822 C CA . ALA A 1 102 ? -9.356 -3.026 -3.318 1.00 96.25 102 ALA A CA 1
ATOM 823 C C . ALA A 1 102 ? -10.095 -4.205 -2.661 1.00 96.25 102 ALA A C 1
ATOM 825 O O . ALA A 1 102 ? -11.053 -4.002 -1.916 1.00 96.25 102 ALA A O 1
ATOM 826 N N . SER A 1 103 ? -9.621 -5.436 -2.876 1.00 95.75 103 SER A N 1
ATOM 827 C CA . SER A 1 103 ? -10.169 -6.626 -2.221 1.00 95.75 103 SER A CA 1
ATOM 828 C C . SER A 1 103 ? -10.000 -6.591 -0.701 1.00 95.75 103 SER A C 1
ATOM 830 O O . SER A 1 103 ? -10.930 -6.963 0.009 1.00 95.75 103 SER A O 1
ATOM 832 N N . LEU A 1 104 ? -8.842 -6.162 -0.194 1.00 94.50 104 LEU A N 1
ATOM 833 C CA . LEU A 1 104 ? -8.587 -6.054 1.245 1.00 94.50 104 LEU A CA 1
ATOM 834 C C . LEU A 1 104 ? -9.479 -4.979 1.877 1.00 94.50 104 LEU A C 1
ATOM 836 O O . LEU A 1 104 ? -10.124 -5.239 2.886 1.00 94.50 104 LEU A O 1
ATOM 840 N N . ASN A 1 105 ? -9.622 -3.816 1.236 1.00 95.19 105 ASN A N 1
ATOM 841 C CA . ASN A 1 105 ? -10.527 -2.750 1.683 1.00 95.19 105 ASN A CA 1
ATOM 842 C C . ASN A 1 105 ? -12.000 -3.181 1.726 1.00 95.19 105 ASN A C 1
ATOM 844 O O . ASN A 1 105 ? -12.759 -2.730 2.587 1.00 95.19 105 ASN A O 1
ATOM 848 N N . ASN A 1 106 ? -12.417 -4.072 0.825 1.00 92.69 106 ASN A N 1
ATOM 849 C CA . ASN A 1 106 ? -13.758 -4.651 0.875 1.00 92.69 106 ASN A CA 1
ATOM 850 C C . ASN A 1 106 ? -13.945 -5.581 2.082 1.00 92.69 106 ASN A C 1
ATOM 852 O O . ASN A 1 106 ? -15.048 -5.638 2.619 1.00 92.69 106 ASN A O 1
ATOM 856 N N . ASN A 1 107 ? -12.880 -6.260 2.519 1.00 89.50 107 ASN A N 1
ATOM 857 C CA . ASN A 1 107 ? -12.892 -7.171 3.666 1.00 89.50 107 ASN A CA 1
ATOM 858 C C . ASN A 1 107 ? -12.677 -6.466 5.015 1.00 89.50 107 ASN A C 1
ATOM 860 O O . ASN A 1 107 ? -12.918 -7.071 6.055 1.00 89.50 107 ASN A O 1
ATOM 864 N N . LEU A 1 108 ? -12.189 -5.223 5.015 1.00 91.56 108 LEU A N 1
ATOM 865 C CA . LEU A 1 108 ? -12.068 -4.412 6.224 1.00 91.56 108 LEU A CA 1
ATOM 866 C C . LEU A 1 108 ? -13.454 -3.963 6.692 1.00 91.56 108 LEU A C 1
ATOM 868 O O . LEU A 1 108 ? -14.217 -3.404 5.911 1.00 91.56 108 LEU A O 1
ATOM 872 N N . ASP A 1 109 ? -13.782 -4.181 7.960 1.00 88.56 109 ASP A N 1
ATOM 873 C CA . ASP A 1 109 ? -15.065 -3.766 8.533 1.00 88.56 109 ASP A CA 1
ATOM 874 C C . ASP A 1 109 ? -15.075 -2.287 8.961 1.00 88.56 109 ASP A C 1
ATOM 876 O O . ASP A 1 109 ? -14.113 -1.535 8.780 1.00 88.56 109 ASP A O 1
ATOM 880 N N . THR A 1 110 ? -16.208 -1.833 9.489 1.00 91.38 110 THR A N 1
ATOM 881 C CA . THR A 1 110 ? -16.313 -0.547 10.187 1.00 91.38 110 THR A CA 1
ATOM 882 C C . THR A 1 110 ? -15.764 -0.650 11.609 1.00 91.38 110 THR A C 1
ATOM 884 O O . THR A 1 110 ? -15.771 -1.723 12.215 1.00 91.38 110 THR A O 1
ATOM 887 N N . VAL A 1 111 ? -15.363 0.481 12.191 1.00 87.62 111 VAL A N 1
ATOM 888 C CA . VAL A 1 111 ? -15.055 0.567 13.625 1.00 87.62 111 VAL A CA 1
ATOM 889 C C . VAL A 1 111 ? -16.254 0.044 14.447 1.00 87.62 111 VAL A C 1
ATOM 891 O O . VAL A 1 111 ? -17.390 0.471 14.208 1.00 87.62 111 VAL A O 1
ATOM 894 N N . PRO A 1 112 ? -16.046 -0.878 15.409 1.00 84.12 112 PRO A N 1
ATOM 895 C CA . PRO A 1 112 ? -17.124 -1.423 16.224 1.00 84.12 112 PRO A CA 1
ATOM 896 C C . PRO A 1 112 ? -17.902 -0.334 16.964 1.00 84.12 112 PRO A C 1
ATOM 898 O O . PRO A 1 112 ? -17.315 0.594 17.513 1.00 84.12 112 PRO A O 1
ATOM 901 N N . GLN A 1 113 ? -19.230 -0.473 17.000 1.00 84.38 113 GLN A N 1
ATOM 902 C CA . GLN A 1 113 ? -20.133 0.440 17.716 1.00 84.38 113 GLN A CA 1
ATOM 903 C C . GLN A 1 113 ? -20.007 1.918 17.294 1.00 84.38 113 GLN A C 1
ATOM 905 O O . GLN A 1 113 ? -20.334 2.803 18.079 1.00 84.38 113 GLN A O 1
ATOM 910 N N . TRP A 1 114 ? -19.594 2.197 16.051 1.00 88.25 114 TRP A N 1
ATOM 911 C CA . TRP A 1 114 ? -19.365 3.555 15.534 1.00 88.25 114 TRP A CA 1
ATOM 912 C C . TRP A 1 114 ? -20.487 4.565 15.834 1.00 88.25 114 TRP A C 1
ATOM 914 O O . TRP A 1 114 ? -20.226 5.701 16.240 1.00 88.25 114 TRP A O 1
ATOM 924 N N . ASP A 1 115 ? -21.746 4.148 15.689 1.00 90.88 115 ASP A N 1
ATOM 925 C CA . ASP A 1 115 ? -22.924 4.999 15.915 1.00 90.88 115 ASP A CA 1
ATOM 926 C C . ASP A 1 115 ? -23.157 5.356 17.391 1.00 90.88 115 ASP A C 1
ATOM 928 O O . ASP A 1 115 ? -23.927 6.266 17.694 1.00 90.88 115 ASP A O 1
ATOM 932 N N . GLN A 1 116 ? -22.502 4.645 18.310 1.00 87.62 116 GLN A N 1
ATOM 933 C CA . GLN A 1 116 ? -22.611 4.840 19.758 1.00 87.62 116 GLN A CA 1
ATOM 934 C C . GLN A 1 116 ? -21.467 5.694 20.320 1.00 87.62 116 GLN A C 1
ATOM 936 O O . GLN A 1 116 ? -21.569 6.168 21.450 1.00 87.62 116 GLN A O 1
ATOM 941 N N . LEU A 1 117 ? -20.399 5.896 19.542 1.00 81.00 117 LEU A N 1
ATOM 942 C CA . LEU A 1 117 ? -19.251 6.715 19.921 1.00 81.00 117 LEU A CA 1
ATOM 943 C C . LEU A 1 117 ? -19.557 8.208 19.758 1.00 81.00 117 LEU A C 1
ATOM 945 O O . LEU A 1 117 ? -20.181 8.635 18.783 1.00 81.00 117 LEU A O 1
ATOM 949 N N . SER A 1 118 ? -19.050 9.016 20.686 1.00 87.81 118 SER A N 1
ATOM 950 C CA . SER A 1 118 ? -18.988 10.470 20.536 1.00 87.81 118 SER A CA 1
ATOM 951 C C . SER A 1 118 ? -17.991 10.879 19.447 1.00 87.81 118 SER A C 1
ATOM 953 O O . SER A 1 118 ? -17.069 10.137 19.109 1.00 87.81 118 SER A O 1
ATOM 955 N N . ASP A 1 119 ? -18.101 12.109 18.944 1.00 89.31 119 ASP A N 1
ATOM 956 C CA . ASP A 1 119 ? -17.171 12.627 17.930 1.00 89.31 119 ASP A CA 1
ATOM 957 C C . ASP A 1 119 ? -15.706 12.612 18.397 1.00 89.31 119 ASP A C 1
ATOM 959 O O . ASP A 1 119 ? -14.793 12.399 17.600 1.00 89.31 119 ASP A O 1
ATOM 963 N N . THR A 1 120 ? -15.469 12.782 19.702 1.00 82.75 120 THR A N 1
ATOM 964 C CA . THR A 1 120 ? -14.117 12.707 20.274 1.00 82.75 120 THR A CA 1
ATOM 965 C C . THR A 1 120 ? -13.579 11.278 20.253 1.00 82.75 120 THR A C 1
ATOM 967 O O . THR A 1 120 ? -12.440 11.066 19.846 1.00 82.75 120 THR A O 1
ATOM 970 N N . GLU A 1 121 ? -14.391 10.291 20.636 1.00 81.69 121 GLU A N 1
ATOM 971 C CA . GLU A 1 121 ? -13.997 8.876 20.603 1.00 81.69 121 GLU A CA 1
ATOM 972 C C . GLU A 1 121 ? -13.779 8.394 19.165 1.00 81.69 121 GLU A C 1
ATOM 974 O O . GLU A 1 121 ? -12.800 7.707 18.882 1.00 81.69 121 GLU A O 1
ATOM 979 N N . ARG A 1 122 ? -14.630 8.826 18.226 1.00 86.62 122 ARG A N 1
ATOM 980 C CA . ARG A 1 122 ? -14.461 8.567 16.787 1.00 86.62 122 ARG A CA 1
ATOM 981 C C . ARG A 1 122 ? -13.118 9.073 16.273 1.00 86.62 122 ARG A C 1
ATOM 983 O O . ARG A 1 122 ? -12.399 8.335 15.600 1.00 86.62 122 ARG A O 1
ATOM 990 N N . GLN A 1 123 ? -12.759 10.306 16.627 1.00 87.62 123 GLN A N 1
ATOM 991 C CA . GLN A 1 123 ? -11.484 10.900 16.234 1.00 87.62 123 GLN A CA 1
ATOM 992 C C . GLN A 1 123 ? -10.297 10.151 16.854 1.00 87.62 123 GLN A C 1
ATOM 994 O O . GLN A 1 123 ? -9.333 9.848 16.155 1.00 87.62 123 GLN A O 1
ATOM 999 N N . GLN A 1 124 ? -10.383 9.787 18.136 1.00 82.12 124 GLN A N 1
ATOM 1000 C CA . GLN A 1 124 ? -9.348 9.003 18.817 1.00 82.12 124 GLN A CA 1
ATOM 1001 C C . GLN A 1 124 ? -9.146 7.626 18.172 1.00 82.12 124 GLN A C 1
ATOM 1003 O O . GLN A 1 124 ? -8.006 7.200 17.973 1.00 82.12 124 GLN A O 1
ATOM 1008 N N . MET A 1 125 ? -10.232 6.945 17.794 1.00 83.94 125 MET A N 1
ATOM 1009 C CA . MET A 1 125 ? -10.159 5.669 17.080 1.00 83.94 125 MET A CA 1
ATOM 1010 C C . MET A 1 125 ? -9.498 5.836 15.711 1.00 83.94 125 MET A C 1
ATOM 1012 O O . MET A 1 125 ? -8.554 5.113 15.395 1.00 83.94 125 MET A O 1
ATOM 1016 N N . ALA A 1 126 ? -9.921 6.829 14.926 1.00 90.19 126 ALA A N 1
ATOM 1017 C CA . ALA A 1 126 ? -9.304 7.128 13.636 1.00 90.19 126 ALA A CA 1
ATOM 1018 C C . ALA A 1 126 ? -7.804 7.441 13.766 1.00 90.19 126 ALA A C 1
ATOM 1020 O O . ALA A 1 126 ? -6.991 6.946 12.986 1.00 90.19 126 ALA A O 1
ATOM 1021 N N . ASP A 1 127 ? -7.416 8.222 14.774 1.00 87.12 127 ASP A N 1
ATOM 1022 C CA . ASP A 1 127 ? -6.017 8.579 15.001 1.00 87.12 127 ASP A CA 1
ATOM 1023 C C . ASP A 1 127 ? -5.175 7.401 15.486 1.00 87.12 127 ASP A C 1
ATOM 1025 O O . ASP A 1 127 ? -3.997 7.334 15.137 1.00 87.12 127 ASP A O 1
ATOM 1029 N N . THR A 1 128 ? -5.770 6.452 16.215 1.00 84.19 128 THR A N 1
ATOM 1030 C CA . THR A 1 128 ? -5.111 5.213 16.661 1.00 84.19 128 THR A CA 1
ATOM 1031 C C . THR A 1 128 ? -4.761 4.310 15.480 1.00 84.19 128 THR A C 1
ATOM 1033 O O . THR A 1 128 ? -3.675 3.727 15.460 1.00 84.19 128 THR A O 1
ATOM 1036 N N . LEU A 1 129 ? -5.636 4.242 14.474 1.00 89.62 129 LEU A N 1
ATOM 1037 C CA . LEU A 1 129 ? -5.450 3.400 13.290 1.00 89.62 129 LEU A CA 1
ATOM 1038 C C . LEU A 1 129 ? -4.479 3.990 12.249 1.00 89.62 129 LEU A C 1
ATOM 1040 O O . LEU A 1 129 ? -3.920 3.254 11.431 1.00 89.62 129 LEU A O 1
ATOM 1044 N N . LYS A 1 130 ? -4.215 5.300 12.300 1.00 91.69 130 LYS A N 1
ATOM 1045 C CA . LYS A 1 130 ? -3.162 5.931 11.495 1.00 91.69 130 LYS A CA 1
ATOM 1046 C C . LYS A 1 130 ? -1.759 5.465 11.920 1.00 91.69 130 LYS A C 1
ATOM 1048 O O . LYS A 1 130 ? -1.540 5.125 13.079 1.00 91.69 130 LYS A O 1
ATOM 1053 N N . PRO A 1 131 ? -0.764 5.530 11.023 1.00 93.88 131 PRO A N 1
ATOM 1054 C CA . PRO A 1 131 ? -0.881 5.869 9.602 1.00 93.88 131 PRO A CA 1
ATOM 1055 C C . PRO A 1 131 ? -1.241 4.664 8.717 1.00 93.88 131 PRO A C 1
ATOM 1057 O O . PRO A 1 131 ? -1.373 4.827 7.514 1.00 93.88 131 PRO A O 1
ATOM 1060 N N . ALA A 1 132 ? -1.373 3.460 9.281 1.00 94.62 132 ALA A N 1
ATOM 1061 C CA . ALA A 1 132 ? -1.621 2.236 8.519 1.00 94.62 132 ALA A CA 1
ATOM 1062 C C . ALA A 1 132 ? -2.998 2.210 7.843 1.00 94.62 132 ALA A C 1
ATOM 1064 O O . ALA A 1 132 ? -3.130 1.730 6.715 1.00 94.62 132 ALA A O 1
ATOM 1065 N N . PHE A 1 133 ? -4.008 2.754 8.515 1.00 95.75 133 PHE A N 1
ATOM 1066 C CA . PHE A 1 133 ? -5.372 2.792 8.016 1.00 95.75 133 PHE A CA 1
ATOM 1067 C C . PHE A 1 133 ? -5.943 4.206 8.040 1.00 95.75 133 PHE A C 1
ATOM 1069 O O . PHE A 1 133 ? -5.550 5.061 8.837 1.00 95.75 133 PHE A O 1
ATOM 1076 N N . SER A 1 134 ? -6.928 4.412 7.175 1.00 95.38 134 SER A N 1
ATOM 1077 C CA . SER A 1 134 ? -7.817 5.565 7.157 1.00 95.38 134 SER A CA 1
ATOM 1078 C C . SER A 1 134 ? -9.222 5.141 7.577 1.00 95.38 134 SER A C 1
ATOM 1080 O O . SER A 1 134 ? -9.692 4.066 7.196 1.00 95.38 134 SER A O 1
ATOM 1082 N N . VAL A 1 135 ? -9.895 5.999 8.343 1.00 95.25 135 VAL A N 1
ATOM 1083 C CA . VAL A 1 135 ? -11.286 5.812 8.772 1.00 95.25 135 VAL A CA 1
ATOM 1084 C C . VAL A 1 135 ? -12.141 6.904 8.148 1.00 95.25 135 VAL A C 1
ATOM 1086 O O . VAL A 1 135 ? -11.841 8.090 8.292 1.00 95.25 135 VAL A O 1
ATOM 1089 N N . ASP A 1 136 ? -13.200 6.503 7.456 1.00 95.62 136 ASP A N 1
ATOM 1090 C CA . ASP A 1 136 ? -14.244 7.409 6.994 1.00 95.62 136 ASP A CA 1
ATOM 1091 C C . ASP A 1 136 ? -15.045 7.913 8.206 1.00 95.62 136 ASP A C 1
ATOM 1093 O O . ASP A 1 136 ? -15.641 7.125 8.937 1.00 95.62 136 ASP A O 1
ATOM 1097 N N . MET A 1 137 ? -15.041 9.226 8.443 1.00 94.44 137 MET A N 1
ATOM 1098 C CA . MET A 1 137 ? -15.640 9.814 9.648 1.00 94.44 137 MET A CA 1
ATOM 1099 C C . MET A 1 137 ? -17.173 9.886 9.612 1.00 94.44 137 MET A C 1
ATOM 1101 O O . MET A 1 137 ? -17.790 10.158 10.640 1.00 94.44 137 MET A O 1
ATOM 1105 N N . GLU A 1 138 ? -17.803 9.645 8.463 1.00 93.56 138 GLU A N 1
ATOM 1106 C CA . GLU A 1 138 ? -19.262 9.594 8.356 1.00 93.56 138 GLU A CA 1
ATOM 1107 C C . GLU A 1 138 ? -19.773 8.183 8.664 1.00 93.56 138 GLU A C 1
ATOM 1109 O O . GLU A 1 138 ? -20.775 8.016 9.356 1.00 93.56 138 GLU A O 1
ATOM 1114 N N . THR A 1 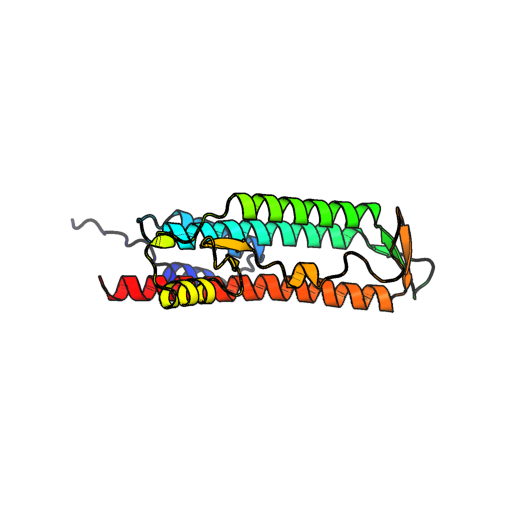139 ? -19.055 7.162 8.193 1.00 94.25 139 THR A N 1
ATOM 1115 C CA . THR A 1 139 ? -19.510 5.761 8.202 1.00 94.25 139 THR A CA 1
ATOM 1116 C C . THR A 1 139 ? -18.732 4.847 9.148 1.00 94.25 139 THR A C 1
ATOM 1118 O O . THR A 1 139 ? -19.155 3.721 9.401 1.00 94.25 139 THR A O 1
ATOM 1121 N N . GLY A 1 140 ? -17.572 5.283 9.641 1.00 93.81 140 GLY A N 1
ATOM 1122 C CA . GLY A 1 140 ? -16.652 4.458 10.424 1.00 93.81 140 GLY A CA 1
ATOM 1123 C C . GLY A 1 140 ? -15.925 3.397 9.597 1.00 93.81 140 GLY A C 1
ATOM 1124 O O . GLY A 1 140 ? -15.265 2.530 10.173 1.00 93.81 140 GLY A O 1
ATOM 1125 N N . LYS A 1 141 ? -16.055 3.413 8.263 1.00 96.19 141 LYS A N 1
ATOM 1126 C CA . LYS A 1 141 ? -15.443 2.425 7.366 1.00 96.19 141 LYS A CA 1
ATOM 1127 C C . LYS A 1 141 ? -13.924 2.539 7.395 1.00 96.19 141 LYS A C 1
ATOM 1129 O O . LYS A 1 141 ? -13.375 3.625 7.220 1.00 96.19 141 LYS A O 1
ATOM 1134 N N . ILE A 1 142 ? -13.253 1.403 7.565 1.00 96.31 142 ILE A N 1
ATOM 1135 C CA . ILE A 1 142 ? -11.793 1.317 7.602 1.00 96.31 142 ILE A CA 1
ATOM 1136 C C . ILE A 1 142 ? -11.269 0.935 6.216 1.00 96.31 142 ILE A C 1
ATOM 1138 O O . ILE A 1 142 ? -11.829 0.076 5.534 1.00 96.31 142 ILE A O 1
ATOM 1142 N N . THR A 1 143 ? -10.176 1.573 5.805 1.00 97.25 143 THR A N 1
ATOM 1143 C CA . THR A 1 143 ? -9.430 1.261 4.578 1.00 97.25 143 THR A CA 1
ATOM 1144 C C . THR A 1 143 ? -7.929 1.351 4.834 1.00 97.25 143 THR A C 1
ATOM 1146 O O . THR A 1 143 ? -7.493 2.051 5.745 1.00 97.25 143 THR A O 1
ATOM 1149 N N . LEU A 1 144 ? -7.124 0.652 4.038 1.00 96.81 144 LEU A N 1
ATOM 1150 C CA . LEU A 1 144 ? -5.670 0.815 4.016 1.00 96.81 144 LEU A CA 1
ATOM 1151 C C . LEU A 1 144 ? -5.304 2.238 3.576 1.00 96.81 144 LEU A C 1
ATOM 1153 O O . LEU A 1 144 ? -5.896 2.768 2.628 1.00 96.81 144 LEU A O 1
ATOM 1157 N N . ASP A 1 145 ? -4.295 2.832 4.217 1.00 94.81 145 ASP A N 1
ATOM 1158 C CA . ASP A 1 145 ? -3.723 4.091 3.744 1.00 94.81 145 ASP A CA 1
ATOM 1159 C C . ASP A 1 145 ? -2.992 3.884 2.410 1.00 94.81 145 ASP A C 1
ATOM 1161 O O . ASP A 1 145 ? -2.046 3.106 2.293 1.00 94.81 145 ASP A O 1
ATOM 1165 N N . GLN A 1 146 ? -3.449 4.599 1.385 1.00 91.62 146 GLN A N 1
ATOM 1166 C CA . GLN A 1 146 ? -2.935 4.503 0.015 1.00 91.62 146 GLN A CA 1
ATOM 1167 C C . GLN A 1 146 ? -2.221 5.786 -0.422 1.00 91.62 146 GLN A C 1
ATOM 1169 O O . GLN A 1 146 ? -1.971 5.988 -1.615 1.00 91.62 146 GLN A O 1
ATOM 1174 N N . SER A 1 147 ? -1.893 6.673 0.524 1.00 93.88 147 SER A N 1
ATOM 1175 C CA . SER A 1 147 ? -1.288 7.972 0.223 1.00 93.88 147 SER A CA 1
ATOM 1176 C C . SER A 1 147 ? 0.062 7.810 -0.486 1.00 93.88 147 SER A C 1
ATOM 1178 O O . SER A 1 147 ? 0.305 8.429 -1.523 1.00 93.88 147 SER A O 1
ATOM 1180 N N . ALA A 1 148 ? 0.897 6.891 0.005 1.00 93.94 148 ALA A N 1
ATOM 1181 C CA . ALA A 1 148 ? 2.198 6.587 -0.581 1.00 93.94 148 ALA A CA 1
ATOM 1182 C C . ALA A 1 148 ? 2.090 5.925 -1.964 1.00 93.94 148 ALA A C 1
ATOM 1184 O O . ALA A 1 148 ? 2.891 6.234 -2.845 1.00 93.94 148 ALA A O 1
ATOM 1185 N N . LEU A 1 149 ? 1.078 5.075 -2.184 1.00 94.25 149 LEU A N 1
ATOM 1186 C CA . LEU A 1 149 ? 0.799 4.504 -3.506 1.00 94.25 149 LEU A CA 1
ATOM 1187 C C . LEU A 1 149 ? 0.398 5.594 -4.501 1.00 94.25 149 LEU A C 1
ATOM 1189 O O . LEU A 1 149 ? 0.933 5.655 -5.602 1.00 94.25 149 LEU A O 1
ATOM 1193 N N . SER A 1 150 ? -0.501 6.486 -4.088 1.00 93.12 150 SER A N 1
ATOM 1194 C CA . SER A 1 150 ? -0.997 7.586 -4.923 1.00 93.12 150 SER A CA 1
ATOM 1195 C C . SER A 1 150 ? 0.107 8.578 -5.306 1.00 93.12 150 SER A C 1
ATOM 1197 O O . SER A 1 150 ? 0.039 9.204 -6.361 1.00 93.12 150 SER A O 1
ATOM 1199 N N . ALA A 1 151 ? 1.128 8.722 -4.457 1.00 93.94 151 ALA A N 1
ATOM 1200 C CA . ALA A 1 151 ? 2.293 9.564 -4.710 1.00 93.94 151 ALA A CA 1
ATOM 1201 C C . ALA A 1 151 ? 3.386 8.874 -5.552 1.00 93.94 151 ALA A C 1
ATOM 1203 O O . ALA A 1 151 ? 4.274 9.556 -6.069 1.00 93.94 151 ALA A O 1
ATOM 1204 N N . CYS A 1 152 ? 3.351 7.544 -5.694 1.00 94.31 152 CYS A N 1
ATOM 1205 C CA . CYS A 1 152 ? 4.355 6.791 -6.436 1.00 94.31 152 CYS A CA 1
ATOM 1206 C C . CYS A 1 152 ? 3.990 6.708 -7.930 1.00 94.31 152 CYS A C 1
ATOM 1208 O O . CYS A 1 152 ? 2.943 6.159 -8.280 1.00 94.31 152 CYS A O 1
ATOM 1210 N N . PRO A 1 153 ? 4.848 7.181 -8.850 1.00 94.06 153 PRO A N 1
ATOM 1211 C CA . PRO A 1 153 ? 4.621 6.973 -10.274 1.00 94.06 153 PRO A CA 1
ATOM 1212 C C . PRO A 1 153 ? 4.707 5.481 -10.631 1.00 94.06 153 PRO A C 1
ATOM 1214 O O . PRO A 1 153 ? 5.569 4.755 -10.131 1.00 94.06 153 PRO A O 1
ATOM 1217 N N . LYS A 1 154 ? 3.834 5.022 -11.537 1.00 93.19 154 LYS A N 1
ATOM 1218 C CA . LYS A 1 154 ? 3.807 3.616 -11.985 1.00 93.19 154 LYS A CA 1
ATOM 1219 C C . LYS A 1 154 ? 4.989 3.238 -12.882 1.00 93.19 154 LYS A C 1
ATOM 1221 O O . LYS A 1 154 ? 5.344 2.069 -12.982 1.00 93.19 154 LYS A O 1
ATOM 1226 N N . SER A 1 155 ? 5.622 4.227 -13.504 1.00 94.25 155 SER A N 1
ATOM 1227 C CA . SER A 1 155 ? 6.785 4.044 -14.365 1.00 94.25 155 SER A CA 1
ATOM 1228 C C . SER A 1 155 ? 7.705 5.272 -14.313 1.00 94.25 155 SER A C 1
ATOM 1230 O O . SER A 1 155 ? 7.275 6.355 -13.895 1.00 94.25 155 SER A O 1
ATOM 1232 N N . PRO A 1 156 ? 8.985 5.139 -14.701 1.00 93.81 156 PRO A N 1
ATOM 1233 C CA . PRO A 1 156 ? 9.868 6.282 -14.880 1.00 93.81 156 PRO A CA 1
ATOM 1234 C C . PRO A 1 156 ? 9.423 7.166 -16.047 1.00 93.81 156 PRO A C 1
ATOM 1236 O O . PRO A 1 156 ? 8.771 6.719 -16.993 1.00 93.81 156 PRO A O 1
ATOM 1239 N N . SER A 1 157 ? 9.836 8.434 -16.018 1.00 92.19 157 SER A N 1
ATOM 1240 C CA . SER A 1 157 ? 9.627 9.341 -17.151 1.00 92.19 157 SER A CA 1
ATOM 1241 C C . SER A 1 157 ? 10.242 8.759 -18.432 1.00 92.19 157 SER A C 1
ATOM 1243 O O . SER A 1 157 ? 11.330 8.191 -18.407 1.00 92.19 157 SER A O 1
ATOM 1245 N N . GLY A 1 158 ? 9.522 8.847 -19.553 1.00 86.38 158 GLY A N 1
ATOM 1246 C CA . GLY A 1 158 ? 9.916 8.215 -20.821 1.00 86.38 158 GLY A CA 1
ATOM 1247 C C . GLY A 1 158 ? 9.663 6.702 -20.900 1.00 86.38 158 GLY A C 1
ATOM 1248 O O . GLY A 1 158 ? 9.742 6.128 -21.985 1.00 86.38 158 GLY A O 1
ATOM 1249 N N . GLY A 1 159 ? 9.295 6.058 -19.790 1.00 85.50 159 GLY A N 1
ATOM 1250 C CA . GLY A 1 159 ? 8.843 4.671 -19.729 1.00 85.50 159 GLY A CA 1
ATOM 1251 C C . GLY A 1 159 ? 7.325 4.569 -19.824 1.00 85.50 159 GLY A C 1
ATOM 1252 O O . GLY A 1 159 ? 6.719 3.888 -19.010 1.00 85.50 159 GLY A O 1
ATOM 1253 N N . SER A 1 160 ? 6.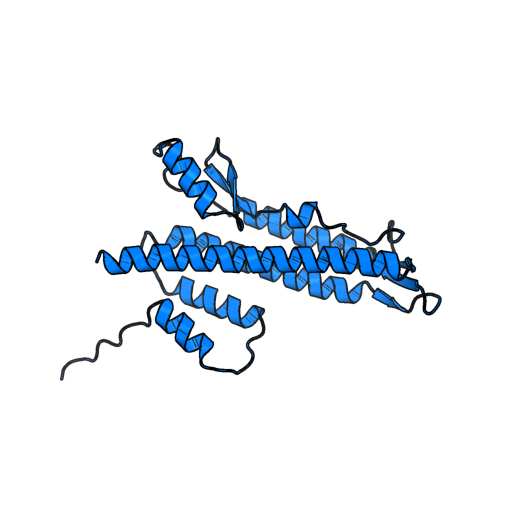675 5.269 -20.755 1.00 73.38 160 SER A N 1
ATOM 1254 C CA . SER A 1 160 ? 5.218 5.199 -20.958 1.00 73.38 160 SER A CA 1
ATOM 1255 C C . SER A 1 160 ? 4.854 4.468 -22.257 1.00 73.38 160 SER A C 1
ATOM 1257 O O . SER A 1 160 ? 5.659 4.397 -23.186 1.00 73.38 160 SER A O 1
ATOM 1259 N N . GLY A 1 161 ? 3.637 3.915 -22.320 1.00 75.88 161 GLY A N 1
ATOM 1260 C CA . GLY A 1 161 ? 3.143 3.130 -23.462 1.00 75.88 161 GLY A CA 1
ATOM 1261 C C . GLY A 1 161 ? 3.376 1.622 -23.316 1.00 75.88 161 GLY A C 1
ATOM 1262 O O . GLY A 1 161 ? 3.934 1.176 -22.323 1.00 75.88 161 GLY A O 1
ATOM 1263 N N . SER A 1 162 ? 2.933 0.832 -24.295 1.00 78.12 162 SER A N 1
ATOM 1264 C CA . SER A 1 162 ? 3.070 -0.634 -24.277 1.00 78.12 162 SER A CA 1
ATOM 1265 C C . SER A 1 162 ? 4.481 -1.096 -24.643 1.00 78.12 162 SER A C 1
ATOM 1267 O O . SER A 1 162 ? 5.100 -0.532 -25.553 1.00 78.12 162 SER A O 1
ATOM 1269 N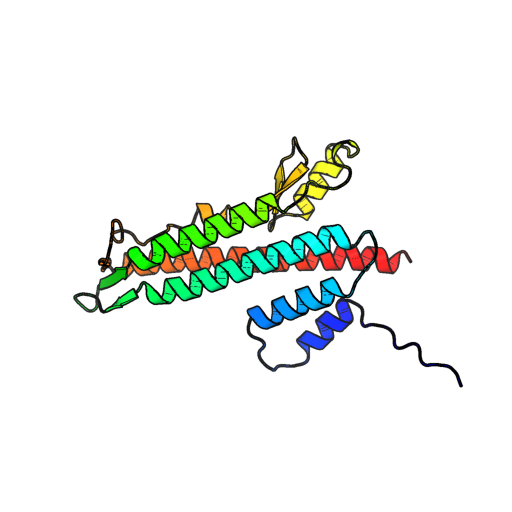 N . GLY A 1 163 ? 4.932 -2.186 -24.030 1.00 85.44 163 GLY A N 1
ATOM 1270 C CA . GLY A 1 163 ? 6.196 -2.837 -24.342 1.00 85.44 163 GLY A CA 1
ATOM 1271 C C . GLY A 1 163 ? 7.420 -2.162 -23.740 1.00 85.44 163 GLY A C 1
ATOM 1272 O O . GLY A 1 163 ? 7.376 -1.511 -22.694 1.00 85.44 163 GLY A O 1
ATOM 1273 N N . LYS A 1 164 ? 8.555 -2.373 -24.414 1.00 91.00 164 LYS A N 1
ATOM 1274 C CA . LYS A 1 164 ? 9.870 -1.982 -23.912 1.00 91.00 164 LYS A CA 1
ATOM 1275 C C . LYS A 1 164 ? 10.329 -0.631 -24.447 1.00 91.00 164 LYS A C 1
ATOM 1277 O O . LYS A 1 164 ? 10.488 -0.475 -25.659 1.00 91.00 164 LYS A O 1
ATOM 1282 N N . SER A 1 165 ? 10.701 0.268 -23.544 1.00 91.12 165 SER A N 1
ATOM 1283 C CA . SER A 1 165 ? 11.178 1.618 -23.857 1.00 91.12 165 SER A CA 1
ATOM 1284 C C . SER A 1 165 ? 12.583 1.855 -23.313 1.00 91.12 165 SER A C 1
ATOM 1286 O O . SER A 1 165 ? 12.948 1.351 -22.252 1.00 91.12 165 SER A O 1
ATOM 1288 N N . ASN A 1 166 ? 13.393 2.626 -24.044 1.00 92.12 166 ASN A N 1
ATOM 1289 C CA . ASN A 1 166 ? 14.660 3.117 -23.505 1.00 92.12 166 ASN A CA 1
ATOM 1290 C C . ASN A 1 166 ? 14.367 4.294 -22.576 1.00 92.12 166 ASN A C 1
ATOM 1292 O O . ASN A 1 166 ? 13.824 5.304 -23.019 1.00 92.12 166 ASN A O 1
ATOM 1296 N N . VAL A 1 167 ? 14.766 4.157 -21.322 1.00 93.06 167 VAL A N 1
ATOM 1297 C CA . VAL A 1 167 ? 14.609 5.161 -20.272 1.00 93.06 167 VAL A CA 1
ATOM 1298 C C . VAL A 1 167 ? 15.999 5.589 -19.832 1.00 93.06 167 VAL A C 1
ATOM 1300 O O . VAL A 1 167 ? 16.886 4.750 -19.674 1.00 93.06 167 VAL A O 1
ATOM 1303 N N . ASP A 1 168 ? 16.220 6.889 -19.664 1.00 93.31 168 ASP A N 1
ATOM 1304 C CA . ASP A 1 168 ? 17.500 7.375 -19.160 1.00 93.31 168 ASP A CA 1
ATOM 1305 C C . ASP A 1 168 ? 17.693 6.988 -17.683 1.00 93.31 168 ASP A C 1
ATOM 1307 O O . ASP A 1 168 ? 16.741 6.882 -16.904 1.00 93.31 168 ASP A O 1
ATOM 1311 N N . MET A 1 169 ? 18.947 6.777 -17.283 1.00 91.56 169 MET A N 1
ATOM 1312 C CA . MET A 1 169 ? 19.282 6.322 -15.932 1.00 91.56 169 MET A CA 1
ATOM 1313 C C . MET A 1 169 ? 18.771 7.275 -14.837 1.00 91.56 169 MET A C 1
ATOM 1315 O O . MET A 1 169 ? 18.430 6.825 -13.744 1.00 91.56 169 MET A O 1
ATOM 1319 N N . ALA A 1 170 ? 18.688 8.583 -15.107 1.00 93.19 170 ALA A N 1
ATOM 1320 C CA . ALA A 1 170 ? 18.209 9.555 -14.127 1.00 93.19 170 ALA A CA 1
ATOM 1321 C C . ALA A 1 170 ? 16.700 9.403 -13.877 1.00 93.19 170 ALA A C 1
ATOM 1323 O O . ALA A 1 170 ? 16.280 9.352 -12.720 1.00 93.19 170 ALA A O 1
ATOM 1324 N N . SER A 1 171 ? 15.903 9.248 -14.937 1.00 94.69 171 SER A N 1
ATOM 1325 C CA . SER A 1 171 ? 14.469 8.959 -14.844 1.00 94.69 171 SER A CA 1
ATOM 1326 C C . SER A 1 171 ? 14.194 7.642 -14.119 1.00 94.69 171 SER A C 1
ATOM 1328 O O . SER A 1 171 ? 13.311 7.592 -13.261 1.00 94.69 171 SER A O 1
ATOM 1330 N N . TYR A 1 172 ? 14.969 6.591 -14.410 1.00 93.44 172 TYR A N 1
ATOM 1331 C CA . TYR A 1 172 ? 14.869 5.316 -13.693 1.00 93.44 172 TYR A CA 1
ATOM 1332 C C . TYR A 1 172 ? 15.201 5.461 -12.201 1.00 93.44 172 TYR A C 1
ATOM 1334 O O . TYR A 1 172 ? 14.421 5.026 -11.356 1.00 93.44 172 TYR A O 1
ATOM 1342 N N . ASN A 1 173 ? 16.307 6.125 -11.857 1.00 92.44 173 ASN A N 1
ATOM 1343 C CA . ASN A 1 173 ? 16.709 6.323 -10.463 1.00 92.44 173 ASN A CA 1
ATOM 1344 C C . ASN A 1 173 ? 15.704 7.176 -9.674 1.00 92.44 173 ASN A C 1
ATOM 1346 O O . ASN A 1 173 ? 15.463 6.902 -8.500 1.00 92.44 173 ASN A O 1
ATOM 1350 N N . ALA A 1 174 ? 15.096 8.185 -10.307 1.00 95.31 174 ALA A N 1
ATOM 1351 C CA . ALA A 1 174 ? 14.045 8.990 -9.688 1.00 95.31 174 ALA A CA 1
ATOM 1352 C C . ALA A 1 174 ? 12.801 8.147 -9.368 1.00 95.31 174 ALA A C 1
ATOM 1354 O O . ALA A 1 174 ? 12.262 8.233 -8.264 1.00 95.31 174 ALA A O 1
ATOM 1355 N N . TRP A 1 175 ? 12.380 7.295 -10.306 1.00 95.50 175 TRP A N 1
ATOM 1356 C CA . TRP A 1 175 ? 11.293 6.345 -10.077 1.00 95.50 175 TRP A CA 1
ATOM 1357 C C . TRP A 1 175 ? 11.639 5.336 -8.977 1.00 95.50 175 TRP A C 1
ATOM 1359 O O . TRP A 1 175 ? 10.849 5.158 -8.055 1.00 95.50 175 TRP A O 1
ATOM 1369 N N . LEU A 1 176 ? 12.834 4.740 -9.014 1.00 93.75 176 LEU A N 1
ATOM 1370 C CA . LEU A 1 176 ? 13.281 3.765 -8.017 1.00 93.75 176 LEU A CA 1
ATOM 1371 C C . LEU A 1 176 ? 13.315 4.376 -6.609 1.00 93.75 176 LEU A C 1
ATOM 1373 O O . LEU A 1 176 ? 12.913 3.731 -5.644 1.00 93.75 176 LEU A O 1
ATOM 1377 N N . ALA A 1 177 ? 13.748 5.632 -6.480 1.00 94.06 177 ALA A N 1
ATOM 1378 C CA . ALA A 1 177 ? 13.719 6.354 -5.212 1.00 94.06 177 ALA A CA 1
ATOM 1379 C C . ALA A 1 177 ? 12.285 6.541 -4.686 1.00 94.06 177 ALA A C 1
ATOM 1381 O O . ALA A 1 177 ? 12.034 6.293 -3.506 1.00 94.06 177 ALA A O 1
ATOM 1382 N N . ALA A 1 178 ? 11.338 6.922 -5.551 1.00 95.38 178 ALA A N 1
ATOM 1383 C CA . ALA A 1 178 ? 9.928 7.043 -5.179 1.00 95.38 178 ALA A CA 1
ATOM 1384 C C . ALA A 1 178 ? 9.316 5.682 -4.796 1.00 95.38 178 ALA A C 1
ATOM 1386 O O . ALA A 1 178 ? 8.653 5.570 -3.766 1.00 95.38 178 ALA A O 1
ATOM 1387 N N . PHE A 1 179 ? 9.610 4.634 -5.568 1.00 94.38 179 PHE A N 1
ATOM 1388 C CA . PHE A 1 179 ? 9.149 3.269 -5.318 1.00 94.38 179 PHE A CA 1
ATOM 1389 C C . PHE A 1 179 ? 9.683 2.700 -3.993 1.00 94.38 179 PHE A C 1
ATOM 1391 O O . PHE A 1 179 ? 8.935 2.102 -3.216 1.00 94.38 179 PHE A O 1
ATOM 1398 N N . ASN A 1 180 ? 10.959 2.944 -3.682 1.00 90.81 180 ASN A N 1
ATOM 1399 C CA . ASN A 1 180 ? 11.555 2.568 -2.398 1.00 90.81 180 ASN A CA 1
ATOM 1400 C C . ASN A 1 180 ? 10.970 3.387 -1.241 1.00 90.81 180 ASN A C 1
ATOM 1402 O O . ASN A 1 180 ? 10.711 2.841 -0.171 1.00 90.81 180 ASN A O 1
ATOM 1406 N N . SER A 1 181 ? 10.717 4.685 -1.449 1.00 92.94 181 SER A N 1
ATOM 1407 C CA . SER A 1 181 ? 10.054 5.527 -0.448 1.00 92.94 181 SER A CA 1
ATOM 1408 C C . SER A 1 181 ? 8.658 5.006 -0.111 1.00 92.94 181 SER A C 1
ATOM 1410 O O . SER A 1 181 ? 8.303 4.967 1.063 1.00 92.94 181 SER A O 1
ATOM 1412 N N . MET A 1 182 ? 7.891 4.565 -1.112 1.00 94.75 182 MET A N 1
ATOM 1413 C CA . MET A 1 182 ? 6.581 3.945 -0.908 1.00 94.75 182 MET A CA 1
ATOM 1414 C C . MET A 1 182 ? 6.682 2.697 -0.016 1.00 94.75 182 MET A C 1
ATOM 1416 O O . MET A 1 182 ? 5.945 2.583 0.963 1.00 94.75 182 MET A O 1
ATOM 1420 N N . GLY A 1 183 ? 7.638 1.803 -0.291 1.00 90.38 183 GLY A N 1
ATOM 1421 C CA . GLY A 1 183 ? 7.886 0.620 0.541 1.00 90.38 183 GLY A CA 1
ATOM 1422 C C . GLY A 1 183 ? 8.270 0.941 1.977 1.00 90.38 183 GLY A C 1
ATOM 1423 O O . GLY A 1 183 ? 7.731 0.349 2.913 1.00 90.38 183 GLY A O 1
ATOM 1424 N N . ASN A 1 184 ? 9.156 1.922 2.156 1.00 89.69 184 ASN A N 1
ATOM 1425 C CA . ASN A 1 184 ? 9.567 2.393 3.477 1.00 89.69 184 ASN A CA 1
ATOM 1426 C C . ASN A 1 184 ? 8.375 2.942 4.269 1.00 89.69 184 ASN A C 1
ATOM 1428 O O . ASN A 1 184 ? 8.261 2.670 5.464 1.00 89.69 184 ASN A O 1
ATOM 1432 N N . THR A 1 185 ? 7.466 3.673 3.616 1.00 94.12 185 THR A N 1
ATOM 1433 C CA . THR A 1 185 ? 6.225 4.132 4.248 1.00 94.12 185 THR A CA 1
ATOM 1434 C C . THR A 1 185 ? 5.350 2.954 4.662 1.00 94.12 185 THR A C 1
ATOM 1436 O O . THR A 1 185 ? 4.935 2.904 5.815 1.00 94.12 185 THR A O 1
ATOM 1439 N N . PHE A 1 186 ? 5.119 1.967 3.790 1.00 93.06 186 PHE A N 1
ATOM 1440 C CA . PHE A 1 186 ? 4.298 0.800 4.140 1.00 93.06 186 PHE A CA 1
ATOM 1441 C C . PHE A 1 186 ? 4.868 0.003 5.314 1.00 93.06 186 PHE A C 1
ATOM 1443 O O . PHE A 1 186 ? 4.116 -0.393 6.206 1.00 93.06 186 PHE A O 1
ATOM 1450 N N . GLN A 1 187 ? 6.186 -0.181 5.346 1.00 87.19 187 GLN A N 1
ATOM 1451 C CA . GLN A 1 187 ? 6.892 -0.811 6.459 1.00 87.19 187 GLN A CA 1
ATOM 1452 C C . GLN A 1 187 ? 6.778 0.009 7.754 1.00 87.19 187 GLN A C 1
ATOM 1454 O O . GLN A 1 187 ? 6.463 -0.544 8.806 1.00 87.19 187 GLN A O 1
ATOM 1459 N N . SER A 1 188 ? 7.017 1.320 7.693 1.00 89.62 188 SER A N 1
ATOM 1460 C CA . SER A 1 188 ? 6.934 2.211 8.859 1.00 89.62 188 SER A CA 1
ATOM 1461 C C . SER A 1 188 ? 5.518 2.262 9.440 1.00 89.62 188 SER A C 1
ATOM 1463 O O . SER A 1 188 ? 5.322 2.202 10.657 1.00 89.62 188 SER A O 1
ATOM 1465 N N . ASN A 1 189 ? 4.513 2.297 8.565 1.00 92.19 189 ASN A N 1
ATOM 1466 C CA . ASN A 1 189 ? 3.108 2.258 8.939 1.00 92.19 189 ASN A CA 1
ATOM 1467 C C . ASN A 1 189 ? 2.762 0.962 9.681 1.00 92.19 189 ASN A C 1
ATOM 1469 O O . ASN A 1 189 ? 2.134 1.019 10.739 1.00 92.19 189 ASN A O 1
ATOM 1473 N N . MET A 1 190 ? 3.234 -0.184 9.178 1.00 86.69 190 MET A N 1
ATOM 1474 C CA . MET A 1 190 ? 3.055 -1.479 9.837 1.00 86.69 190 MET A CA 1
ATOM 1475 C C . MET A 1 190 ? 3.683 -1.503 11.233 1.00 86.69 190 MET A C 1
ATOM 1477 O O . MET A 1 190 ? 3.044 -1.899 12.206 1.00 86.69 190 MET A O 1
ATOM 1481 N N . GLN A 1 191 ? 4.932 -1.043 11.346 1.00 81.38 191 GLN A N 1
ATOM 1482 C CA . GLN A 1 191 ? 5.646 -0.986 12.624 1.00 81.38 191 GLN A CA 1
ATOM 1483 C C . GLN A 1 191 ? 4.910 -0.101 13.635 1.00 81.38 191 GLN A C 1
ATOM 1485 O O . GLN A 1 191 ? 4.710 -0.506 14.779 1.00 81.38 191 GLN A O 1
ATOM 1490 N N . SER A 1 192 ? 4.449 1.072 13.194 1.00 85.75 192 SER A N 1
ATOM 1491 C CA . SER A 1 192 ? 3.691 2.008 14.030 1.00 85.75 192 SER A CA 1
ATOM 1492 C C . SER A 1 192 ? 2.374 1.399 14.517 1.00 85.75 192 SER A C 1
ATOM 1494 O O . SER A 1 192 ? 2.020 1.534 15.688 1.00 85.75 192 SER A O 1
ATOM 1496 N N . PHE A 1 193 ? 1.654 0.695 13.638 1.00 85.12 193 PHE A N 1
ATOM 1497 C CA . PHE A 1 193 ? 0.406 0.021 13.994 1.00 85.12 193 PHE A CA 1
ATOM 1498 C C . PHE A 1 193 ? 0.637 -1.139 14.972 1.00 85.12 193 PHE A C 1
ATOM 1500 O O . PHE A 1 193 ? -0.082 -1.267 15.962 1.00 85.12 193 PHE A O 1
ATOM 1507 N N . SER A 1 194 ? 1.690 -1.934 14.757 1.00 77.88 194 SER A N 1
ATOM 1508 C CA . SER A 1 194 ? 2.057 -3.033 15.656 1.00 77.88 194 SER A CA 1
ATOM 1509 C C . SER A 1 194 ? 2.432 -2.552 17.055 1.00 77.88 194 SER A C 1
ATOM 1511 O O . SER A 1 194 ? 2.045 -3.193 18.026 1.00 77.88 194 SER A O 1
ATOM 1513 N N . GLN A 1 195 ? 3.153 -1.434 17.178 1.00 74.88 195 GLN A N 1
ATOM 1514 C CA . GLN A 1 195 ? 3.496 -0.857 18.483 1.00 74.88 195 GLN A CA 1
ATOM 1515 C C . GLN A 1 195 ? 2.241 -0.460 19.264 1.00 74.88 195 GLN A C 1
ATOM 1517 O O . GLN A 1 195 ? 2.082 -0.848 20.418 1.00 74.88 195 GLN A O 1
ATOM 1522 N N . ARG A 1 196 ? 1.306 0.236 18.608 1.00 73.19 196 ARG A N 1
ATOM 1523 C CA . ARG A 1 196 ? 0.046 0.675 19.227 1.00 73.19 196 ARG A CA 1
ATOM 1524 C C . ARG A 1 196 ? -0.852 -0.491 19.628 1.00 73.19 196 ARG A C 1
ATOM 1526 O O . ARG A 1 196 ? -1.492 -0.435 20.674 1.00 73.19 196 ARG A O 1
ATOM 1533 N N . TYR A 1 197 ? -0.875 -1.557 18.829 1.00 69.06 197 TYR A N 1
ATOM 1534 C CA . TYR A 1 197 ? -1.557 -2.799 19.189 1.00 69.06 197 TYR A CA 1
ATOM 1535 C C . TYR A 1 197 ? -0.977 -3.417 20.471 1.00 69.06 197 TYR A C 1
ATOM 1537 O O . TYR A 1 197 ? -1.728 -3.747 21.389 1.00 69.06 197 TYR A O 1
ATOM 1545 N N . THR A 1 198 ? 0.352 -3.515 20.573 1.00 64.69 198 THR A N 1
ATOM 1546 C CA . THR A 1 198 ? 1.022 -4.021 21.782 1.00 64.69 198 THR A CA 1
ATOM 1547 C C . THR A 1 198 ? 0.740 -3.140 23.002 1.00 64.69 198 THR A C 1
ATOM 1549 O O . THR A 1 198 ? 0.440 -3.658 24.077 1.00 64.69 198 THR A O 1
ATOM 1552 N N . GLU A 1 199 ? 0.770 -1.814 22.853 1.00 64.06 199 GLU A N 1
ATOM 1553 C CA . GLU A 1 199 ? 0.426 -0.870 23.927 1.00 64.06 199 GLU A CA 1
ATOM 1554 C C . GLU A 1 199 ? -1.024 -1.050 24.412 1.00 64.06 199 GLU A C 1
ATOM 1556 O O . GLU A 1 199 ? -1.268 -1.114 25.624 1.00 64.06 199 GLU A O 1
ATOM 1561 N N . ALA A 1 200 ? -1.977 -1.210 23.486 1.00 57.62 200 ALA A N 1
ATOM 1562 C CA . ALA A 1 200 ? -3.384 -1.453 23.803 1.00 57.62 200 ALA A CA 1
ATOM 1563 C C . ALA A 1 200 ? -3.587 -2.766 24.582 1.00 57.62 200 ALA A C 1
ATOM 1565 O O . ALA A 1 200 ? -4.314 -2.783 25.577 1.00 57.62 200 ALA A O 1
ATOM 1566 N N . ASN A 1 201 ? -2.889 -3.837 24.195 1.00 52.00 201 ASN A N 1
ATOM 1567 C CA . ASN A 1 201 ? -2.952 -5.124 24.893 1.00 52.00 201 ASN A CA 1
ATOM 1568 C C . ASN A 1 201 ? -2.255 -5.090 26.265 1.00 52.00 201 ASN A C 1
ATOM 1570 O O . ASN A 1 201 ? -2.824 -5.552 27.248 1.00 52.00 201 ASN A O 1
ATOM 1574 N N . SER A 1 202 ? -1.075 -4.470 26.380 1.00 46.06 202 SER A N 1
ATOM 1575 C CA . SER A 1 202 ? -0.356 -4.360 27.665 1.00 46.06 202 SER A CA 1
ATOM 1576 C C . SER A 1 202 ? -1.124 -3.555 28.725 1.00 46.06 202 SER A C 1
ATOM 1578 O O . SER A 1 202 ? -0.992 -3.796 29.926 1.00 46.06 202 SER A O 1
ATOM 1580 N N . THR A 1 203 ? -1.961 -2.605 28.297 1.00 43.56 203 THR A N 1
ATOM 1581 C CA . THR A 1 203 ? -2.855 -1.858 29.194 1.00 43.56 203 THR A CA 1
ATOM 1582 C C . THR A 1 203 ? -3.994 -2.741 29.707 1.00 43.56 203 THR A C 1
ATOM 1584 O O . THR A 1 203 ? -4.369 -2.626 30.872 1.00 43.56 203 THR A O 1
ATOM 1587 N N . PHE A 1 204 ? -4.510 -3.649 28.873 1.00 36.91 204 PHE A N 1
ATOM 1588 C CA . PHE A 1 204 ? -5.534 -4.623 29.257 1.00 36.91 204 PHE A CA 1
ATOM 1589 C C . PHE A 1 204 ? -4.989 -5.667 30.248 1.00 36.91 204 PHE A C 1
ATOM 1591 O O . PHE A 1 204 ? -5.631 -5.934 31.264 1.00 36.91 204 PHE A O 1
ATOM 1598 N N . ASP A 1 205 ? -3.765 -6.157 30.026 1.00 37.91 205 ASP A N 1
ATOM 1599 C CA . ASP A 1 205 ? -3.093 -7.120 30.913 1.00 37.91 205 ASP A CA 1
ATOM 1600 C C . ASP A 1 205 ? -2.767 -6.544 32.302 1.00 37.91 205 ASP A C 1
ATOM 1602 O O . ASP A 1 205 ? -2.737 -7.276 33.284 1.00 37.91 205 ASP A O 1
ATOM 1606 N N . ARG A 1 206 ? -2.548 -5.226 32.424 1.00 30.19 206 ARG A N 1
ATOM 1607 C CA . ARG A 1 206 ? -2.318 -4.559 33.726 1.00 30.19 206 ARG A CA 1
ATOM 1608 C C . ARG A 1 206 ? -3.604 -4.262 34.503 1.00 30.19 206 ARG A C 1
ATOM 1610 O O . ARG A 1 206 ? -3.517 -3.821 35.649 1.00 30.19 206 ARG A O 1
ATOM 1617 N N . LEU A 1 207 ? -4.769 -4.438 33.879 1.00 29.09 207 LEU A N 1
ATOM 1618 C CA . LEU A 1 207 ? -6.088 -4.204 34.477 1.00 29.09 207 LEU A CA 1
ATOM 1619 C C . LEU A 1 207 ? -6.810 -5.505 34.880 1.00 29.09 207 LEU A C 1
ATOM 1621 O O . LEU A 1 207 ? -7.874 -5.419 35.497 1.00 29.09 207 LEU A O 1
ATOM 1625 N N . CYS A 1 208 ? -6.237 -6.672 34.566 1.00 31.95 208 CYS A N 1
ATOM 1626 C CA . CYS A 1 208 ? -6.674 -7.993 35.033 1.00 31.95 208 CYS A CA 1
ATOM 1627 C C . CYS A 1 208 ? -5.755 -8.513 36.150 1.00 31.95 208 CYS A C 1
ATOM 1629 O O . CYS A 1 208 ? -6.257 -9.292 36.992 1.00 31.95 208 CYS A O 1
#

Radius of gyration: 21.04 Å; chains: 1; bounding box: 48×47×67 Å

Sequence (208 aa):
MIEEVRQEPNLEEAYNAHLKDETQLTYSEFWASIAATIALIKTNHVDFYSSLMLQYTDFYQAYTELQSKAAGTVSEGKDGNCIKWDNDVMDPAFKEFENKIASLNNNLDTVPQWDQLSDTERQQMADTLKPAFSVDMETGKITLDQSALSACPKSPSGGSGSGKSNVDMASYNAWLAAFNSMGNTFQSNMQSFSQRYTEANSTFDRLC

Secondary structure (DSSP, 8-state):
------PPPPHHHHHHHHHS--S---HHHHHHHHHHHHHH--STTHHHHHHHHHHHHHHHHHHHHHHHHHHTTEEE-SSTTEEEEEHHHHHHHHHHHHHHHHHHHHH--BPTTGGGS-HHHHHHHHHHHTTTEEE-TTT-BEEE--HHHHHS-SS-TT--SSSEEEEEHHHHHHHHHHHHHHHHHHHHHHHHHHHHHHHHHHHHHT--

pLDDT: mean 77.9, std 20.41, range [29.09, 97.31]